Protein AF-A0AA97HA28-F1 (afdb_monomer_lite)

pLDDT: mean 92.83, std 4.8, range [68.31, 98.12]

Radius of gyration: 23.04 Å; chains: 1; bounding box: 55×38×67 Å

Secondary structure (DSSP, 8-state):
-B-TT-HHHHT--B--HHHHHH-HHHHHHHHHHHTT----GGGSS-EETTEES--SSTTPPPTT-GGGTS---TTT--HHHHHHHHHHTHHHHHHHT---SS--S----HHHHHHHHHT--HHHHHHHHHHHHHHHTPBPTTT-SBPPHHHHHHHHHHHHHHHHHHHHHHHHHHHTTPPPB-TTSPBPBPPPBPPPPGGG-SSPPP-

Structure (mmCIF, N/CA/C/O backbone):
data_AF-A0AA97HA28-F1
#
_entry.id   AF-A0AA97HA28-F1
#
loop_
_atom_site.group_PDB
_atom_site.id
_atom_site.type_symbol
_atom_site.label_atom_id
_atom_site.label_alt_id
_atom_site.label_comp_id
_atom_site.label_asym_id
_atom_site.label_entity_id
_atom_site.label_seq_id
_atom_site.pdbx_PDB_ins_code
_atom_site.Cartn_x
_atom_site.Cartn_y
_atom_site.Cartn_z
_atom_site.occupancy
_atom_site.B_iso_or_equiv
_atom_site.auth_seq_id
_atom_site.auth_comp_id
_atom_site.auth_asym_id
_atom_site.auth_atom_id
_atom_site.pdbx_PDB_model_num
ATOM 1 N N . MET A 1 1 ? 1.867 9.985 6.985 1.00 89.81 1 MET A N 1
ATOM 2 C CA . MET A 1 1 ? 2.066 10.747 8.237 1.00 89.81 1 MET A CA 1
ATOM 3 C C . MET A 1 1 ? 1.260 12.034 8.165 1.00 89.81 1 MET A C 1
ATOM 5 O O . MET A 1 1 ? 1.069 12.554 7.073 1.00 89.81 1 MET A O 1
ATOM 9 N N . ILE A 1 2 ? 0.781 12.513 9.304 1.00 94.31 2 ILE A N 1
ATOM 10 C CA . ILE A 1 2 ? -0.089 13.675 9.468 1.00 94.31 2 ILE A CA 1
ATOM 11 C C . ILE A 1 2 ? 0.635 14.791 10.217 1.00 94.31 2 ILE A C 1
ATOM 13 O O . ILE A 1 2 ? 1.567 14.535 10.984 1.00 94.31 2 ILE A O 1
ATOM 17 N N . ASP A 1 3 ? 0.184 16.023 10.005 1.00 94.25 3 ASP A N 1
ATOM 18 C CA . ASP A 1 3 ? 0.554 17.159 10.843 1.00 94.25 3 ASP A CA 1
ATOM 19 C C . ASP A 1 3 ? -0.327 17.157 12.106 1.00 94.25 3 ASP A C 1
ATOM 21 O O . ASP A 1 3 ? -1.541 17.334 11.986 1.00 94.25 3 ASP A O 1
ATOM 25 N N . PRO A 1 4 ? 0.237 16.979 13.315 1.00 88.06 4 PRO A N 1
ATOM 26 C CA . PRO A 1 4 ? -0.548 16.966 14.548 1.00 88.06 4 PRO A CA 1
ATOM 27 C C . PRO A 1 4 ? -1.226 18.306 14.876 1.00 88.06 4 PRO A C 1
ATOM 29 O O . PRO A 1 4 ? -2.125 18.338 15.716 1.00 88.06 4 PRO A O 1
ATOM 32 N N . GLN A 1 5 ? -0.777 19.416 14.279 1.00 88.56 5 GLN A N 1
ATOM 33 C CA . GLN A 1 5 ? -1.375 20.738 14.482 1.00 88.56 5 GLN A CA 1
ATOM 34 C C . GLN A 1 5 ? -2.526 21.023 13.519 1.00 88.56 5 GLN A C 1
ATOM 36 O O . GLN A 1 5 ? -3.334 21.916 13.787 1.00 88.56 5 GLN A O 1
ATOM 41 N N . ASP A 1 6 ? -2.625 20.276 12.419 1.00 92.12 6 ASP A N 1
ATOM 42 C CA . ASP A 1 6 ? -3.732 20.423 11.486 1.00 92.12 6 ASP A CA 1
ATOM 43 C C . ASP A 1 6 ? -5.018 19.912 12.140 1.00 92.12 6 ASP A C 1
ATOM 45 O O . ASP A 1 6 ? -5.128 18.761 12.577 1.00 92.12 6 ASP A O 1
ATOM 49 N N . ARG A 1 7 ? -6.009 20.801 12.210 1.00 91.56 7 ARG A N 1
ATOM 50 C CA . ARG A 1 7 ? -7.306 20.511 12.812 1.00 91.56 7 ARG A CA 1
ATOM 51 C C . ARG A 1 7 ? -7.979 19.303 12.163 1.00 91.56 7 ARG A C 1
ATOM 53 O O . ARG A 1 7 ? -8.584 18.522 12.888 1.00 91.56 7 ARG A O 1
ATOM 60 N N . LEU A 1 8 ? -7.845 19.126 10.845 1.00 91.94 8 LEU A N 1
ATOM 61 C CA . LEU A 1 8 ? -8.435 17.984 10.149 1.00 91.94 8 LEU A CA 1
ATOM 62 C C . LEU A 1 8 ? -7.978 16.673 10.790 1.00 91.94 8 LEU A C 1
ATOM 64 O O . LEU A 1 8 ? -8.808 15.822 11.086 1.00 91.94 8 LEU A O 1
ATOM 68 N N . TYR A 1 9 ? -6.681 16.525 11.058 1.00 90.88 9 TYR A N 1
ATOM 69 C CA . TYR A 1 9 ? -6.138 15.286 11.611 1.00 90.88 9 TYR A CA 1
ATOM 70 C C . TYR A 1 9 ? -6.306 15.163 13.125 1.00 90.88 9 TYR A C 1
ATOM 72 O O . TYR A 1 9 ? -6.328 14.048 13.637 1.00 90.88 9 TYR A O 1
ATOM 80 N N . ARG A 1 10 ? -6.457 16.283 13.842 1.00 87.94 10 ARG A N 1
ATOM 81 C CA . ARG A 1 10 ? -6.814 16.274 15.270 1.00 87.94 10 ARG A CA 1
ATOM 82 C C . ARG A 1 10 ? -8.216 15.731 15.516 1.00 87.94 10 ARG A C 1
ATOM 84 O O . ARG A 1 10 ? -8.420 15.026 16.499 1.00 87.94 10 ARG A O 1
ATOM 91 N N . ASP A 1 11 ? -9.138 16.059 14.618 1.00 92.12 11 ASP A N 1
ATOM 92 C CA . ASP A 1 11 ? -10.549 15.681 14.697 1.00 92.12 11 ASP A CA 1
ATOM 93 C C . ASP A 1 11 ? -10.850 14.423 13.847 1.00 92.12 11 ASP A C 1
ATOM 95 O O . ASP A 1 11 ? -12.008 14.121 13.572 1.00 92.12 11 ASP A O 1
ATOM 99 N N . SER A 1 12 ? -9.819 13.684 13.415 1.00 95.12 12 SER A N 1
ATOM 100 C CA . SER A 1 12 ? -9.953 12.464 12.608 1.00 95.12 12 SER A CA 1
ATOM 101 C C . SER A 1 12 ? -9.313 11.254 13.288 1.00 95.12 12 SER A C 1
ATOM 103 O O . SER A 1 12 ? -8.383 11.377 14.084 1.00 95.12 12 SER A O 1
ATOM 105 N N . VAL A 1 13 ? -9.772 10.062 12.910 1.00 95.69 13 VAL A N 1
ATOM 106 C CA . VAL A 1 13 ? -9.224 8.775 13.354 1.00 95.69 13 VAL A CA 1
ATOM 107 C C . VAL A 1 13 ? -9.029 7.851 12.151 1.00 95.69 13 VAL A C 1
ATOM 109 O O . VAL A 1 13 ? -9.827 7.872 11.214 1.00 95.69 13 VAL A O 1
ATOM 112 N N . LEU A 1 14 ? -7.947 7.072 12.144 1.00 95.69 14 LEU A N 1
ATOM 113 C CA . LEU A 1 14 ? -7.688 6.078 11.106 1.00 95.69 14 LEU A CA 1
ATOM 114 C C . LEU A 1 14 ? -8.456 4.795 11.419 1.00 95.69 14 LEU A C 1
ATOM 116 O O . LEU A 1 14 ? -8.279 4.207 12.483 1.00 95.69 14 LEU A O 1
ATOM 120 N N . VAL A 1 15 ? -9.268 4.341 10.470 1.00 95.12 15 VAL A N 1
ATOM 121 C CA . VAL A 1 15 ? -9.993 3.068 10.548 1.00 95.12 15 VAL A CA 1
ATOM 122 C C . VAL A 1 15 ? -9.412 2.132 9.495 1.00 95.12 15 VAL A C 1
ATOM 124 O O . VAL A 1 15 ? -9.354 2.502 8.321 1.00 95.12 15 VAL A O 1
ATOM 127 N N . ARG A 1 16 ? -8.967 0.938 9.902 1.00 94.81 16 ARG A N 1
ATOM 128 C CA . ARG A 1 16 ? -8.477 -0.073 8.956 1.00 94.81 16 ARG A CA 1
ATOM 129 C C . ARG A 1 16 ? -9.661 -0.720 8.249 1.00 94.81 16 ARG A C 1
ATOM 131 O O . ARG A 1 16 ? -10.688 -1.007 8.865 1.00 94.81 16 ARG A O 1
ATOM 138 N N . PHE A 1 17 ? -9.514 -0.953 6.951 1.00 92.81 17 PHE A N 1
ATOM 139 C CA . PHE A 1 17 ? -10.547 -1.621 6.165 1.00 92.81 17 PHE A CA 1
ATOM 140 C C . PHE A 1 17 ? -10.797 -3.043 6.681 1.00 92.81 17 PHE A C 1
ATOM 142 O O . PHE A 1 17 ? -11.944 -3.477 6.788 1.00 92.81 17 PHE A O 1
ATOM 149 N N . GLU A 1 18 ? -9.723 -3.739 7.049 1.00 93.62 18 GLU A N 1
ATOM 150 C CA . GLU A 1 18 ? -9.750 -5.114 7.534 1.00 93.62 18 GLU A CA 1
ATOM 151 C C . GLU A 1 18 ? -10.515 -5.223 8.853 1.00 93.62 18 GLU A C 1
ATOM 153 O O . GLU A 1 18 ? -11.337 -6.121 8.997 1.00 93.62 18 GLU A O 1
ATOM 158 N N . ASP A 1 19 ? -10.332 -4.272 9.774 1.00 94.56 19 ASP A N 1
ATOM 159 C CA . ASP A 1 19 ? -11.059 -4.229 11.049 1.00 94.56 19 ASP A CA 1
ATOM 160 C C . ASP A 1 19 ? -12.573 -4.143 10.826 1.00 94.56 19 ASP A C 1
ATOM 162 O O . ASP A 1 19 ? -13.338 -4.922 11.399 1.00 94.56 19 ASP A O 1
ATOM 166 N N . GLY A 1 20 ? -13.006 -3.256 9.923 1.00 93.12 20 GLY A N 1
ATOM 167 C CA . GLY A 1 20 ? -14.421 -3.083 9.590 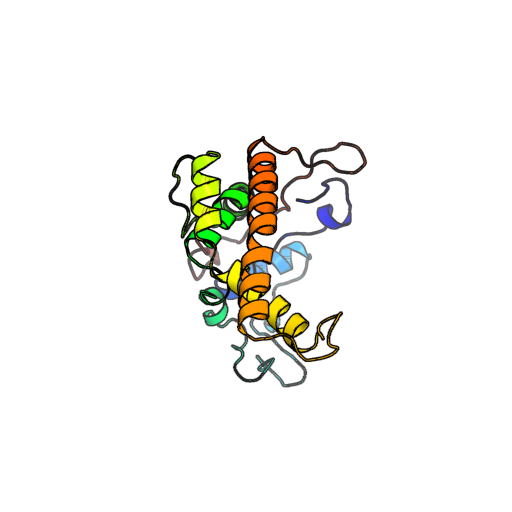1.00 93.12 20 GLY A CA 1
ATOM 168 C C . GLY A 1 20 ? -15.054 -4.306 8.925 1.00 93.12 20 GLY A C 1
ATOM 169 O O . GLY A 1 20 ? -16.271 -4.467 8.983 1.00 93.12 20 GLY A O 1
ATOM 170 N N . LYS A 1 21 ? -14.247 -5.168 8.301 1.00 92.31 21 LYS A N 1
ATOM 171 C CA . LYS A 1 21 ? -14.690 -6.419 7.674 1.00 92.31 21 LYS A CA 1
ATOM 172 C C . LYS A 1 21 ? -14.658 -7.600 8.641 1.00 92.31 21 LYS A C 1
ATOM 174 O O . LYS A 1 21 ? -15.627 -8.344 8.706 1.00 92.31 21 LYS A O 1
ATOM 179 N N . LEU A 1 22 ? -13.561 -7.766 9.378 1.00 93.62 22 LEU A N 1
ATOM 180 C CA . LEU A 1 22 ? -13.335 -8.882 10.299 1.00 93.62 22 LEU A CA 1
ATOM 181 C C . LEU A 1 22 ? -14.182 -8.765 11.566 1.00 93.62 22 LEU A C 1
ATOM 183 O O . LEU A 1 22 ? -14.713 -9.764 12.043 1.00 93.62 22 LEU A O 1
ATOM 187 N N . ASN A 1 23 ? -14.297 -7.546 12.093 1.00 95.25 23 ASN A N 1
ATOM 188 C CA . ASN A 1 23 ? -14.925 -7.241 13.372 1.00 95.25 23 ASN A CA 1
ATOM 189 C C . ASN A 1 23 ? -15.871 -6.035 13.217 1.00 95.25 23 ASN A C 1
ATOM 191 O O . ASN A 1 23 ? -15.625 -4.978 13.815 1.00 95.25 23 ASN A O 1
ATOM 195 N N . PRO A 1 24 ? -16.939 -6.139 12.397 1.00 94.56 24 PRO A N 1
ATOM 196 C CA . PRO A 1 24 ? -17.826 -5.013 12.112 1.00 94.56 24 PRO A CA 1
ATOM 197 C C . PRO A 1 24 ? -18.473 -4.471 13.390 1.00 94.56 24 PRO A C 1
ATOM 199 O O . PRO A 1 24 ? -18.482 -3.260 13.602 1.00 94.56 24 PRO A O 1
ATOM 202 N N . THR A 1 25 ? -18.937 -5.341 14.291 1.00 95.81 25 THR A N 1
ATOM 203 C CA . THR A 1 25 ? -19.554 -4.929 15.560 1.00 95.81 25 THR A CA 1
ATOM 204 C C . THR A 1 25 ? -18.606 -4.066 16.394 1.00 95.81 25 THR A C 1
ATOM 206 O O . THR A 1 25 ? -18.968 -2.951 16.775 1.00 95.81 25 THR A O 1
ATOM 209 N N . ALA A 1 26 ? -17.373 -4.533 16.625 1.00 97.12 26 ALA A N 1
ATOM 210 C CA . ALA A 1 26 ? -16.361 -3.779 17.363 1.00 97.12 26 ALA A CA 1
ATOM 211 C C . ALA A 1 26 ? -16.019 -2.453 16.666 1.00 97.12 26 ALA A C 1
ATOM 213 O O . ALA A 1 26 ? -16.040 -1.394 17.293 1.00 97.12 26 ALA A O 1
ATOM 214 N N . THR A 1 27 ? -15.769 -2.498 15.354 1.00 96.69 27 THR A N 1
ATOM 215 C CA . THR A 1 27 ? -15.362 -1.328 14.564 1.00 96.69 27 THR A CA 1
ATOM 216 C C . THR A 1 27 ? -16.423 -0.239 14.555 1.00 96.69 27 THR A C 1
ATOM 218 O O . THR A 1 27 ? -16.120 0.916 14.858 1.00 96.69 27 THR A O 1
ATOM 221 N N . PHE A 1 28 ? -17.676 -0.579 14.248 1.00 96.75 28 PHE A N 1
ATOM 222 C CA . PHE A 1 28 ? -18.749 0.413 14.195 1.00 96.75 28 PHE A CA 1
ATOM 223 C C . PHE A 1 28 ? -19.188 0.881 15.582 1.00 96.75 28 PHE A C 1
ATOM 225 O O . PHE A 1 28 ? -19.592 2.034 15.706 1.00 96.75 28 PHE A O 1
ATOM 232 N N . THR A 1 29 ? -19.047 0.061 16.628 1.00 97.56 29 THR A N 1
ATOM 233 C CA . THR A 1 29 ? -19.260 0.513 18.014 1.00 97.56 29 THR A CA 1
ATOM 234 C C . THR A 1 29 ? -18.221 1.562 18.411 1.00 97.56 29 THR A C 1
ATOM 236 O O . THR A 1 29 ? -18.589 2.648 18.864 1.00 97.56 29 THR A O 1
ATOM 239 N N . SER A 1 30 ? -16.931 1.296 18.174 1.00 97.62 30 SER A N 1
ATOM 240 C CA . SER A 1 30 ? -15.860 2.264 18.443 1.00 97.62 30 SER A CA 1
ATOM 241 C C . SER A 1 30 ? -16.004 3.534 17.601 1.00 97.62 30 SER A C 1
ATOM 243 O O . SER A 1 30 ? -15.822 4.639 18.111 1.00 97.62 30 SER A O 1
ATOM 245 N N . LEU A 1 31 ? -16.370 3.404 16.321 1.00 96.88 31 LEU A N 1
ATOM 246 C CA . LEU A 1 31 ? -16.574 4.550 15.435 1.00 96.88 31 LEU A CA 1
ATOM 247 C C . LEU A 1 31 ? -17.788 5.395 15.849 1.00 96.88 31 LEU A C 1
ATOM 249 O O . LEU A 1 31 ? -17.712 6.622 15.824 1.00 96.88 31 LEU A O 1
ATOM 253 N N . ALA A 1 32 ? -18.889 4.762 16.263 1.00 97.25 32 ALA A N 1
ATOM 254 C CA . ALA A 1 32 ? -20.058 5.456 16.795 1.00 97.25 32 ALA A CA 1
ATOM 255 C C . ALA A 1 32 ? -19.697 6.245 18.065 1.00 97.25 32 ALA A C 1
ATOM 257 O O . ALA A 1 32 ? -20.023 7.426 18.166 1.00 97.25 32 ALA A O 1
ATOM 258 N N . GLY A 1 33 ? -18.922 5.637 18.972 1.00 97.00 33 GLY A N 1
ATOM 259 C CA . GLY A 1 33 ? -18.385 6.317 20.152 1.00 97.00 33 GLY A CA 1
ATOM 260 C C . GLY A 1 33 ? -17.468 7.497 19.810 1.00 97.00 33 GLY A C 1
ATOM 261 O O . GLY A 1 33 ? -17.575 8.550 20.431 1.00 97.00 33 GLY A O 1
ATOM 262 N N . PHE A 1 34 ? -16.610 7.365 18.793 1.00 96.75 34 PHE A N 1
ATOM 263 C CA . PHE A 1 34 ? -15.770 8.469 18.309 1.00 96.75 34 PHE A CA 1
ATOM 264 C C . PHE A 1 34 ? -16.596 9.659 17.793 1.00 96.75 34 PHE A C 1
ATOM 266 O O . PHE A 1 34 ? -16.219 10.809 18.008 1.00 96.75 34 PHE A O 1
ATOM 273 N N . LEU A 1 35 ? -17.721 9.386 17.129 1.00 95.94 35 LEU A N 1
ATOM 274 C CA . LEU A 1 35 ? -18.629 10.398 16.582 1.00 95.94 35 LEU A CA 1
ATOM 275 C C . LEU A 1 35 ? -19.674 10.908 17.590 1.00 95.94 35 LEU A C 1
ATOM 277 O O . LEU A 1 35 ? -20.476 11.765 17.223 1.00 95.94 35 LEU A O 1
ATOM 281 N N . ASP A 1 36 ? -19.675 10.393 18.822 1.00 96.81 36 ASP A N 1
ATOM 282 C CA . ASP A 1 36 ? -20.675 10.682 19.860 1.00 96.81 36 ASP A CA 1
ATOM 283 C C . ASP A 1 36 ? -22.122 10.375 19.414 1.00 96.81 36 ASP A C 1
ATOM 285 O O . ASP A 1 36 ? -23.060 11.147 19.622 1.00 96.81 36 ASP A O 1
ATOM 289 N N . ILE A 1 37 ? -22.309 9.226 18.755 1.00 97.31 37 ILE A N 1
ATOM 290 C CA . ILE A 1 37 ? -23.619 8.713 18.325 1.00 97.31 37 ILE A CA 1
ATOM 291 C C . ILE A 1 37 ? -23.846 7.287 18.847 1.00 97.31 37 ILE A C 1
ATOM 293 O O . ILE A 1 37 ? -22.886 6.549 19.072 1.00 97.31 37 ILE A O 1
ATOM 297 N N . PRO A 1 38 ? -25.105 6.846 19.036 1.00 96.88 38 PRO A N 1
ATOM 298 C CA . PRO A 1 38 ? -25.372 5.473 19.441 1.00 96.88 38 PRO A CA 1
ATOM 299 C C . PRO A 1 38 ? -25.077 4.486 18.304 1.00 96.88 38 PRO A C 1
ATOM 301 O O . PRO A 1 38 ? -25.404 4.735 17.141 1.00 96.88 38 PRO A O 1
ATOM 304 N N . TYR A 1 39 ? -24.536 3.320 18.659 1.00 96.31 39 TYR A N 1
ATOM 305 C CA . TYR A 1 39 ? -24.529 2.163 17.767 1.00 96.31 39 TYR A CA 1
ATOM 306 C C . TYR A 1 39 ? -25.962 1.643 17.582 1.00 96.31 39 TYR A C 1
ATOM 308 O O . TYR A 1 39 ? -26.724 1.535 18.545 1.00 96.31 39 TYR A O 1
ATOM 316 N N . THR A 1 40 ? -26.354 1.355 16.340 1.00 95.31 40 THR A N 1
ATOM 317 C CA . THR A 1 40 ? -27.734 0.988 15.982 1.00 95.31 40 THR A CA 1
ATOM 318 C C . THR A 1 40 ? -27.766 -0.140 14.958 1.00 95.31 40 THR A C 1
ATOM 320 O O . THR A 1 40 ? -26.780 -0.399 14.271 1.00 95.31 40 THR A O 1
ATOM 323 N N . GLU A 1 41 ? -28.927 -0.784 14.812 1.00 92.62 41 GLU A N 1
ATOM 324 C CA . GLU A 1 41 ? -29.139 -1.890 13.868 1.00 92.62 41 GLU A CA 1
ATOM 325 C C . GLU A 1 41 ? -28.731 -1.533 12.430 1.00 92.62 41 GLU A C 1
ATOM 327 O O . GLU A 1 41 ? -28.167 -2.369 11.729 1.00 92.62 41 GLU A O 1
ATOM 332 N N . SER A 1 42 ? -28.904 -0.279 11.998 1.00 89.62 42 SER A N 1
ATOM 333 C CA . SER A 1 42 ? -28.516 0.153 10.649 1.00 89.62 42 SER A CA 1
ATOM 334 C C . SER A 1 42 ? -27.010 0.115 10.372 1.00 89.62 42 SER A C 1
ATOM 336 O O . SER A 1 42 ? -26.606 0.260 9.223 1.00 89.62 42 SER A O 1
ATOM 338 N N . MET A 1 43 ? -26.175 -0.068 11.398 1.00 92.50 43 MET A N 1
ATOM 339 C CA . MET A 1 43 ? -24.723 -0.233 11.269 1.00 92.50 43 MET A CA 1
ATOM 340 C C . MET A 1 43 ? -24.300 -1.709 11.143 1.00 92.50 43 MET A C 1
ATOM 342 O O . MET A 1 43 ? -23.111 -1.998 11.057 1.00 92.50 43 MET A O 1
ATOM 346 N N . THR A 1 44 ? -25.253 -2.648 11.124 1.00 90.00 44 THR A N 1
ATOM 347 C CA . THR A 1 44 ? -24.997 -4.097 10.980 1.00 90.00 44 THR A CA 1
ATOM 348 C C . THR A 1 44 ? -24.993 -4.571 9.522 1.00 90.00 44 THR A C 1
ATOM 350 O O . THR A 1 44 ? -24.701 -5.731 9.238 1.00 90.00 44 THR A O 1
ATOM 353 N N . TYR A 1 45 ? -25.298 -3.684 8.572 1.00 89.31 45 TYR A N 1
ATOM 354 C CA . TYR A 1 45 ? -25.368 -3.997 7.148 1.00 89.31 45 TYR A CA 1
ATOM 355 C C . TYR A 1 45 ? -24.957 -2.800 6.289 1.00 89.31 45 TYR A C 1
ATOM 357 O O . TYR A 1 45 ? -25.030 -1.645 6.706 1.00 89.31 45 TYR A O 1
ATOM 365 N N . CYS A 1 46 ? -24.586 -3.062 5.038 1.00 85.94 46 CYS A N 1
ATOM 366 C CA . CYS A 1 46 ? -24.482 -2.020 4.024 1.00 85.94 46 CYS A CA 1
ATOM 367 C C . CYS A 1 46 ? -25.859 -1.816 3.385 1.00 85.94 46 CYS A C 1
ATOM 369 O O . CYS A 1 46 ? -26.567 -2.782 3.117 1.00 85.94 46 CYS A O 1
ATOM 371 N N . SER A 1 47 ? -26.263 -0.580 3.115 1.00 87.12 47 SER A N 1
ATOM 372 C CA . SER A 1 47 ? -27.518 -0.300 2.409 1.00 87.12 47 SER A CA 1
ATOM 373 C C . SER A 1 47 ? -27.305 0.720 1.303 1.00 87.12 47 SER A C 1
ATOM 375 O O . SER A 1 47 ? -26.397 1.548 1.364 1.00 87.12 47 SER A O 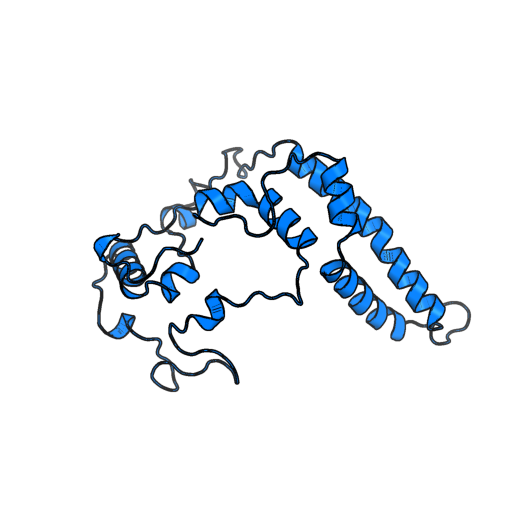1
ATOM 377 N N . GLY A 1 48 ? -28.128 0.630 0.265 1.00 84.81 48 GLY A N 1
ATOM 378 C CA . GLY A 1 48 ? -28.095 1.536 -0.872 1.00 84.81 48 GLY A CA 1
ATOM 379 C C . GLY A 1 48 ? -29.440 1.582 -1.585 1.00 84.81 48 GLY A C 1
ATOM 380 O O . GLY A 1 48 ? -30.432 1.020 -1.120 1.00 84.81 48 GLY A O 1
ATOM 381 N N . ARG A 1 49 ? -29.469 2.245 -2.744 1.00 85.19 49 ARG A N 1
ATOM 382 C CA . ARG A 1 49 ? -30.682 2.377 -3.567 1.00 85.19 49 ARG A CA 1
ATOM 383 C C . ARG A 1 49 ? -31.296 1.023 -3.946 1.00 85.19 49 ARG A C 1
ATOM 385 O O . ARG A 1 49 ? -32.514 0.928 -4.051 1.00 85.19 49 ARG A O 1
ATOM 392 N N . ASP A 1 50 ? -30.458 0.004 -4.101 1.00 85.81 50 ASP A N 1
ATOM 393 C CA . ASP A 1 50 ? -30.844 -1.335 -4.554 1.00 85.81 50 ASP A CA 1
ATOM 394 C C . ASP A 1 50 ? -31.134 -2.310 -3.394 1.00 85.81 50 ASP A C 1
ATOM 396 O O . ASP A 1 50 ? -31.287 -3.510 -3.608 1.00 85.81 50 ASP A O 1
ATOM 400 N N . GLY A 1 51 ? -31.233 -1.801 -2.159 1.00 88.44 51 GLY A N 1
ATOM 401 C CA . GLY A 1 51 ? -31.612 -2.570 -0.973 1.00 88.44 51 GLY A CA 1
ATOM 402 C C . GLY A 1 51 ? -30.465 -2.804 0.011 1.00 88.44 51 GLY A C 1
ATOM 403 O O . GLY A 1 51 ? -29.545 -1.992 0.132 1.00 88.44 51 GLY A O 1
ATOM 404 N N . LEU A 1 52 ? -30.564 -3.903 0.763 1.00 88.12 52 LEU A N 1
ATOM 405 C CA . LEU A 1 52 ? -29.574 -4.312 1.760 1.00 88.12 52 LEU A CA 1
ATOM 406 C C . LEU A 1 52 ? -28.476 -5.158 1.116 1.00 88.12 52 LEU A C 1
ATOM 408 O O . LEU A 1 52 ? -28.756 -6.080 0.354 1.00 88.12 52 LEU A O 1
ATOM 412 N N . ASN A 1 53 ? -27.231 -4.850 1.468 1.00 83.56 53 ASN A N 1
ATOM 413 C CA . ASN A 1 53 ? -26.002 -5.441 0.949 1.00 83.56 53 ASN A CA 1
ATOM 414 C C . ASN A 1 53 ? -26.011 -5.581 -0.584 1.00 83.56 53 ASN A C 1
ATOM 416 O O . ASN A 1 53 ? -25.779 -6.685 -1.092 1.00 83.56 53 ASN A O 1
ATOM 420 N N . PRO A 1 54 ? -26.296 -4.490 -1.326 1.00 83.69 54 PRO A N 1
ATOM 421 C CA . PRO A 1 54 ? -26.326 -4.554 -2.773 1.00 83.69 54 PRO A CA 1
ATOM 422 C C . PRO A 1 54 ? -24.927 -4.858 -3.302 1.00 83.69 54 PRO A C 1
ATOM 424 O O . PRO A 1 54 ? -23.905 -4.500 -2.710 1.00 83.69 54 PRO A O 1
ATOM 427 N N . GLU A 1 55 ? -24.890 -5.528 -4.440 1.00 82.88 55 GLU A N 1
ATOM 428 C CA . GLU A 1 55 ? -23.662 -5.729 -5.189 1.00 82.88 55 GLU A CA 1
ATOM 429 C C . GLU A 1 55 ? -23.282 -4.421 -5.885 1.00 82.88 55 GLU A C 1
ATOM 431 O O . GLU A 1 55 ? -24.105 -3.816 -6.567 1.00 82.88 55 GLU A O 1
ATOM 436 N N . SER A 1 56 ? -22.050 -3.952 -5.676 1.00 76.12 56 SER A N 1
ATOM 437 C CA . SER A 1 56 ? -21.616 -2.657 -6.211 1.00 76.12 56 SER A CA 1
ATOM 438 C C . SER A 1 56 ? -21.276 -2.710 -7.702 1.00 76.12 56 SER A C 1
ATOM 440 O O . SER A 1 56 ? -21.572 -1.763 -8.423 1.00 76.12 56 SER A O 1
ATOM 442 N N . LEU A 1 57 ? -20.672 -3.808 -8.163 1.00 79.25 57 LEU A N 1
ATOM 443 C CA . LEU A 1 57 ? -20.407 -4.144 -9.566 1.00 79.25 57 LEU A CA 1
ATOM 444 C C . LEU A 1 57 ? -20.477 -5.665 -9.719 1.00 79.25 57 LEU A C 1
ATOM 446 O O . LEU A 1 57 ? -20.240 -6.377 -8.746 1.00 79.25 57 LEU A O 1
ATOM 450 N N . GLU A 1 58 ? -20.756 -6.151 -10.927 1.00 80.25 58 GLU A N 1
ATOM 451 C CA . GLU A 1 58 ? -20.814 -7.587 -11.219 1.00 80.25 58 GLU A CA 1
ATOM 452 C C . GLU A 1 58 ? -19.525 -8.302 -10.771 1.00 80.25 58 GLU A C 1
ATOM 454 O O . GLU A 1 58 ? -18.421 -7.949 -11.190 1.00 80.25 58 GLU A O 1
ATOM 459 N N . GLY A 1 59 ? -19.672 -9.292 -9.886 1.00 79.38 59 GLY A N 1
ATOM 460 C CA . GLY A 1 59 ? -18.570 -10.065 -9.309 1.00 79.38 59 GLY A CA 1
ATOM 461 C C . GLY A 1 59 ? -17.980 -9.486 -8.016 1.00 79.38 59 GLY A C 1
ATOM 462 O O . GLY A 1 59 ? -17.039 -10.067 -7.463 1.00 79.38 59 GLY A O 1
ATOM 463 N N . ASN A 1 60 ? -18.510 -8.370 -7.501 1.00 80.94 60 ASN A N 1
ATOM 464 C CA . ASN A 1 60 ? -18.081 -7.820 -6.216 1.00 80.94 60 ASN A CA 1
ATOM 465 C C . ASN A 1 60 ? -18.725 -8.546 -5.032 1.00 80.94 60 ASN A C 1
ATOM 467 O O . ASN A 1 60 ? -19.895 -8.928 -5.045 1.00 80.94 60 ASN A O 1
ATOM 471 N N . VAL A 1 61 ? -17.948 -8.680 -3.957 1.00 83.25 61 VAL A N 1
ATOM 472 C CA . VAL A 1 61 ? -18.435 -9.253 -2.698 1.00 83.25 61 VAL A CA 1
ATOM 473 C C . VAL A 1 61 ? -19.396 -8.287 -2.003 1.00 83.25 61 VAL A C 1
ATOM 475 O O . VAL A 1 61 ? -19.283 -7.066 -2.145 1.00 83.25 61 VAL A O 1
ATOM 478 N N . ARG A 1 62 ? -20.346 -8.827 -1.239 1.00 86.00 62 ARG A N 1
ATOM 479 C CA . ARG A 1 62 ? -21.440 -8.054 -0.631 1.00 86.00 62 ARG A CA 1
ATOM 480 C C . ARG A 1 62 ? -21.177 -7.771 0.845 1.00 86.00 62 ARG A C 1
ATOM 482 O O . ARG A 1 62 ? -20.614 -8.602 1.551 1.00 86.00 62 ARG A O 1
ATOM 489 N N . GLY A 1 63 ? -21.637 -6.617 1.331 1.00 85.81 63 GLY A N 1
ATOM 490 C CA . GLY A 1 63 ? -21.609 -6.277 2.759 1.00 85.81 63 GLY A CA 1
ATOM 491 C C . GLY A 1 63 ? -20.220 -6.432 3.390 1.00 85.81 63 GLY A C 1
ATOM 492 O O . GLY A 1 63 ? -19.228 -5.931 2.857 1.00 85.81 63 GLY A O 1
ATOM 493 N N . PHE A 1 64 ? -20.144 -7.170 4.500 1.00 88.25 64 PHE A N 1
ATOM 494 C CA . PHE A 1 64 ? -18.913 -7.434 5.259 1.00 88.25 64 PHE A CA 1
ATOM 495 C C . PHE A 1 64 ? -18.174 -8.719 4.857 1.00 88.25 64 PHE A C 1
ATOM 497 O O . PHE A 1 64 ? -17.333 -9.198 5.605 1.00 88.25 64 PHE A O 1
ATOM 504 N N . ASP A 1 65 ? -18.438 -9.263 3.666 1.00 88.88 65 ASP A N 1
ATOM 505 C CA . ASP A 1 65 ? -17.728 -10.445 3.164 1.00 88.88 65 ASP A CA 1
ATOM 506 C C . ASP A 1 65 ? -16.196 -10.249 3.198 1.00 88.88 65 ASP A C 1
ATOM 508 O O . ASP A 1 65 ? -15.673 -9.202 2.780 1.00 88.88 65 ASP A O 1
ATOM 512 N N . LEU A 1 66 ? -15.510 -11.268 3.728 1.00 90.31 66 LEU A N 1
ATOM 513 C CA . LEU A 1 66 ? -14.074 -11.309 3.995 1.00 90.31 66 LEU A CA 1
ATOM 514 C C . LEU A 1 66 ? -13.237 -11.636 2.758 1.00 90.31 66 LEU A C 1
ATOM 516 O O . LEU A 1 66 ? -12.025 -11.438 2.788 1.00 90.31 66 LEU A O 1
ATOM 520 N N . ALA A 1 67 ? -13.832 -12.105 1.657 1.00 89.62 67 ALA A N 1
ATOM 521 C CA . ALA A 1 67 ? -13.072 -12.460 0.460 1.00 89.62 67 ALA A CA 1
ATOM 522 C C . ALA A 1 67 ? -12.215 -11.293 -0.052 1.00 89.62 67 ALA A C 1
ATOM 524 O O . ALA A 1 67 ? -11.143 -11.531 -0.591 1.00 89.62 67 ALA A O 1
ATOM 525 N N . THR A 1 68 ? -12.625 -10.034 0.145 1.00 86.00 68 THR A N 1
ATOM 526 C CA . THR A 1 68 ? -11.789 -8.870 -0.207 1.00 86.00 68 THR A CA 1
ATOM 527 C C . THR A 1 68 ? -10.598 -8.640 0.715 1.00 86.00 68 THR A C 1
ATOM 529 O O . THR A 1 68 ? -9.634 -8.036 0.264 1.00 86.00 68 THR A O 1
ATOM 532 N N . VAL A 1 69 ? -10.661 -9.095 1.970 1.00 89.19 69 VAL A N 1
ATOM 533 C CA . VAL A 1 69 ? -9.556 -8.983 2.938 1.00 89.19 69 VAL A CA 1
ATOM 534 C C . VAL A 1 69 ? -8.420 -9.932 2.556 1.00 89.19 69 VAL A C 1
ATOM 536 O O . VAL A 1 69 ? -7.260 -9.556 2.616 1.00 89.19 69 VAL A O 1
ATOM 539 N N . TYR A 1 70 ? -8.749 -11.137 2.087 1.00 87.81 70 TYR A N 1
ATOM 540 C CA . TYR A 1 70 ? -7.762 -12.180 1.780 1.00 87.81 70 TYR A CA 1
ATOM 541 C C . TYR A 1 70 ? -7.339 -12.250 0.303 1.00 87.81 70 TYR A C 1
ATOM 543 O O . TYR A 1 70 ? -6.712 -13.222 -0.117 1.00 87.81 70 TYR A O 1
ATOM 551 N N . ARG A 1 71 ? -7.687 -11.252 -0.522 1.00 87.38 71 ARG A N 1
ATOM 552 C CA . ARG A 1 71 ? -7.234 -11.196 -1.923 1.00 87.38 71 ARG A CA 1
ATOM 553 C C . ARG A 1 71 ? -5.746 -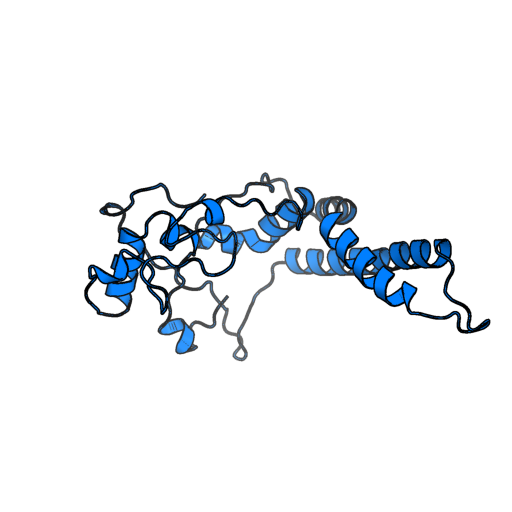10.864 -1.977 1.00 87.38 71 ARG A C 1
ATOM 555 O O . ARG A 1 71 ? -5.328 -9.819 -1.494 1.00 87.38 71 ARG A O 1
ATOM 562 N N . THR A 1 72 ? -4.967 -11.721 -2.630 1.00 82.56 72 THR A N 1
ATOM 563 C CA . THR A 1 72 ? -3.504 -11.609 -2.662 1.00 82.56 72 THR A CA 1
ATOM 564 C C . THR A 1 72 ? -2.966 -10.739 -3.795 1.00 82.56 72 THR A C 1
ATOM 566 O O . THR A 1 72 ? -1.813 -10.347 -3.704 1.00 82.56 72 THR A O 1
ATOM 569 N N . TYR A 1 73 ? -3.762 -10.345 -4.801 1.00 85.81 73 TYR A N 1
ATOM 570 C CA . TYR A 1 73 ? -3.374 -9.388 -5.864 1.00 85.81 73 TYR A CA 1
ATOM 571 C C . TYR A 1 73 ? -2.014 -9.700 -6.535 1.00 85.81 73 TYR A C 1
ATOM 573 O O . TYR A 1 73 ? -1.218 -8.806 -6.842 1.00 85.81 73 TYR A O 1
ATOM 581 N N . ASP A 1 74 ? -1.724 -10.989 -6.734 1.00 90.19 74 ASP A N 1
ATOM 582 C CA . ASP A 1 74 ? -0.439 -11.525 -7.218 1.00 90.19 74 ASP A CA 1
ATOM 583 C C . ASP A 1 74 ? -0.058 -11.038 -8.620 1.00 90.19 74 ASP A C 1
ATOM 585 O O . ASP A 1 74 ? 1.119 -10.977 -8.974 1.00 90.19 74 ASP A O 1
ATOM 589 N N . GLU A 1 75 ? -1.034 -10.584 -9.401 1.00 91.75 75 GLU A N 1
ATOM 590 C CA . GLU A 1 75 ? -0.823 -9.980 -10.709 1.00 91.75 75 GLU A CA 1
ATOM 591 C C . GLU A 1 75 ? -0.184 -8.578 -10.660 1.00 91.75 75 GLU A C 1
ATOM 593 O O . GLU A 1 75 ? 0.294 -8.089 -11.690 1.00 91.75 75 GLU A O 1
ATOM 598 N N . TYR A 1 76 ? -0.166 -7.911 -9.499 1.00 93.44 76 TYR A N 1
ATOM 599 C CA . TYR A 1 76 ? 0.323 -6.532 -9.367 1.00 93.44 76 TYR A CA 1
ATOM 600 C C . TYR A 1 76 ? 1.714 -6.414 -8.743 1.00 93.44 76 TYR A C 1
ATOM 602 O O . TYR A 1 76 ? 2.428 -5.464 -9.066 1.00 93.44 76 TYR A O 1
ATOM 610 N N . ALA A 1 77 ? 2.110 -7.365 -7.897 1.00 96.06 77 ALA A N 1
ATOM 611 C CA . ALA A 1 77 ? 3.421 -7.375 -7.256 1.00 96.06 77 ALA A CA 1
ATOM 612 C C . ALA A 1 77 ? 3.889 -8.805 -6.977 1.00 96.06 77 ALA A C 1
ATOM 614 O O . ALA A 1 77 ? 3.132 -9.601 -6.416 1.00 96.06 77 ALA A O 1
ATOM 615 N N . ASN A 1 78 ? 5.137 -9.103 -7.328 1.00 96.69 78 ASN A N 1
ATOM 616 C CA . ASN A 1 78 ? 5.806 -10.348 -6.967 1.00 96.69 78 ASN A CA 1
ATOM 617 C C . ASN A 1 78 ? 6.372 -10.291 -5.534 1.00 96.69 78 ASN A C 1
ATOM 619 O O . ASN A 1 78 ? 6.431 -9.228 -4.919 1.00 96.69 78 ASN A O 1
ATOM 623 N N . ASP A 1 79 ? 6.822 -11.428 -5.010 1.00 96.88 79 ASP A N 1
ATOM 624 C CA . ASP A 1 79 ? 7.308 -11.547 -3.628 1.00 96.88 79 ASP A CA 1
ATOM 625 C C . ASP A 1 79 ? 8.474 -10.600 -3.297 1.00 96.88 79 ASP A C 1
ATOM 627 O O . ASP A 1 79 ? 8.554 -10.070 -2.191 1.00 96.88 79 ASP A O 1
ATOM 631 N N . GLU A 1 80 ? 9.366 -10.338 -4.255 1.00 97.12 80 GLU A N 1
ATOM 632 C CA . GLU A 1 80 ? 10.523 -9.455 -4.058 1.00 97.12 80 GLU A CA 1
ATOM 633 C C . GLU A 1 80 ? 10.101 -7.980 -4.006 1.00 97.12 80 GLU A C 1
ATOM 635 O O . GLU A 1 80 ? 10.619 -7.206 -3.201 1.00 97.12 80 GLU A O 1
ATOM 640 N N . GLU A 1 81 ? 9.130 -7.593 -4.835 1.00 97.50 81 GLU A N 1
ATOM 641 C CA . GLU A 1 81 ? 8.495 -6.273 -4.814 1.00 97.50 81 GLU A CA 1
ATOM 642 C C . GLU A 1 81 ? 7.710 -6.064 -3.512 1.00 97.50 81 GLU A C 1
ATOM 644 O O . GLU A 1 81 ? 7.761 -4.980 -2.930 1.00 97.50 81 GLU A O 1
ATOM 649 N N . ARG A 1 82 ? 7.036 -7.104 -3.008 1.00 96.81 82 ARG A N 1
ATOM 650 C CA . ARG A 1 82 ? 6.306 -7.058 -1.733 1.00 96.81 82 ARG A CA 1
ATOM 651 C C . ARG A 1 82 ? 7.237 -6.950 -0.537 1.00 96.81 82 ARG A C 1
ATOM 653 O O . ARG A 1 82 ? 7.031 -6.065 0.282 1.00 96.81 82 ARG A O 1
ATOM 660 N N . ALA A 1 83 ? 8.295 -7.760 -0.474 1.00 97.38 83 ALA A N 1
ATOM 661 C CA . ALA A 1 83 ? 9.308 -7.651 0.577 1.00 97.38 83 ALA A CA 1
ATOM 662 C C . ALA A 1 83 ? 9.946 -6.252 0.594 1.00 97.38 83 ALA A C 1
ATOM 664 O O . ALA A 1 83 ? 10.163 -5.662 1.652 1.00 97.38 83 ALA A O 1
ATOM 665 N N . PHE A 1 84 ? 10.202 -5.687 -0.590 1.00 97.50 84 PHE A N 1
ATOM 666 C CA . PHE A 1 84 ? 10.691 -4.320 -0.729 1.00 97.50 84 PHE A CA 1
ATOM 667 C C . PHE A 1 84 ? 9.711 -3.288 -0.153 1.00 97.50 84 PHE A C 1
ATOM 669 O O . PHE A 1 84 ? 10.118 -2.410 0.608 1.00 97.50 84 PHE A O 1
ATOM 676 N N . LEU A 1 85 ? 8.422 -3.393 -0.488 1.00 96.00 85 LEU A N 1
ATOM 677 C CA . LEU A 1 85 ? 7.386 -2.499 0.033 1.00 96.00 85 LEU A CA 1
ATOM 678 C C . LEU A 1 85 ? 7.199 -2.642 1.544 1.00 96.00 85 LEU A C 1
ATOM 680 O O . LEU A 1 85 ? 7.183 -1.625 2.232 1.00 96.00 85 LEU A O 1
ATOM 684 N N . GLU A 1 86 ? 7.101 -3.868 2.057 1.00 96.94 86 GLU A N 1
ATOM 685 C CA . GLU A 1 86 ? 6.981 -4.149 3.490 1.00 96.94 86 GLU A CA 1
ATOM 686 C C . GLU A 1 86 ? 8.130 -3.515 4.269 1.00 96.94 86 GLU A C 1
ATOM 688 O O . GLU A 1 86 ? 7.891 -2.788 5.230 1.00 96.94 86 GLU A O 1
ATOM 693 N N . TYR A 1 87 ? 9.374 -3.683 3.810 1.00 97.19 87 TYR A N 1
ATOM 694 C CA . TYR A 1 87 ? 10.511 -3.070 4.486 1.00 97.19 87 TYR A CA 1
ATOM 695 C C . TYR A 1 87 ? 10.444 -1.537 4.480 1.00 97.19 87 TYR A C 1
ATOM 697 O O . TYR A 1 87 ? 10.647 -0.904 5.518 1.00 97.19 87 TYR A O 1
ATOM 705 N N . PHE A 1 88 ? 10.175 -0.904 3.334 1.00 96.06 88 PHE A N 1
ATOM 706 C CA . PHE A 1 88 ? 10.140 0.563 3.255 1.00 96.06 88 PHE A CA 1
ATOM 707 C C . PHE A 1 88 ? 8.886 1.189 3.883 1.00 96.06 88 PHE A C 1
ATOM 709 O O . PHE A 1 88 ? 8.888 2.391 4.145 1.00 96.06 88 PHE A O 1
ATOM 716 N N . LEU A 1 89 ? 7.854 0.392 4.170 1.00 95.06 89 LEU A N 1
ATOM 717 C CA . LEU A 1 89 ? 6.648 0.795 4.897 1.00 95.06 89 LEU A CA 1
ATOM 718 C C . LEU A 1 89 ? 6.577 0.222 6.320 1.00 95.06 89 LEU A C 1
ATOM 720 O O . LEU A 1 89 ? 5.554 0.400 6.980 1.00 95.06 89 LEU A O 1
ATOM 724 N N . ARG A 1 90 ? 7.649 -0.411 6.814 1.00 95.06 90 ARG A N 1
ATOM 725 C CA . ARG A 1 90 ? 7.687 -1.132 8.097 1.00 95.06 90 ARG A CA 1
ATOM 726 C C . ARG A 1 90 ? 7.163 -0.326 9.283 1.00 95.06 90 ARG A C 1
ATOM 728 O O . ARG A 1 90 ? 6.403 -0.860 10.073 1.00 95.06 90 ARG A O 1
ATOM 735 N N . ASP A 1 91 ? 7.481 0.967 9.353 1.00 93.69 91 ASP A N 1
ATOM 736 C CA . ASP A 1 91 ? 7.037 1.837 10.448 1.00 93.69 91 ASP A CA 1
ATOM 737 C C . ASP A 1 91 ? 5.505 2.004 10.442 1.00 93.69 91 ASP A C 1
ATOM 739 O O . ASP A 1 91 ? 4.873 2.116 11.487 1.00 93.69 91 ASP A O 1
ATOM 743 N N . ALA A 1 92 ? 4.884 2.023 9.255 1.00 93.94 92 ALA A N 1
ATOM 744 C CA . ALA A 1 92 ? 3.429 2.064 9.126 1.00 93.94 92 ALA A CA 1
ATOM 745 C C . ALA A 1 92 ? 2.798 0.697 9.417 1.00 93.94 92 ALA A C 1
ATOM 747 O O . ALA A 1 92 ? 1.725 0.647 10.011 1.00 93.94 92 ALA A O 1
ATOM 748 N N . TYR A 1 93 ? 3.452 -0.394 9.014 1.00 94.81 93 TYR A N 1
ATOM 749 C CA . TYR A 1 93 ? 3.012 -1.747 9.359 1.00 94.81 93 TYR A CA 1
ATOM 750 C C . TYR A 1 93 ? 3.003 -1.933 10.878 1.00 94.81 93 TYR A C 1
ATOM 752 O O . TYR A 1 93 ? 1.967 -2.282 11.433 1.00 94.81 93 TYR A O 1
ATOM 760 N N . GLU A 1 94 ? 4.101 -1.594 11.555 1.00 93.25 94 GLU A N 1
ATOM 761 C CA . GLU A 1 94 ? 4.228 -1.693 13.010 1.00 93.25 94 GLU A CA 1
ATOM 762 C C . GLU A 1 94 ? 3.183 -0.834 13.735 1.00 93.25 94 GLU A C 1
ATOM 764 O O . GLU A 1 94 ? 2.423 -1.349 14.554 1.00 93.25 94 GLU A O 1
ATOM 769 N N . GLU A 1 95 ? 3.074 0.455 13.390 1.00 95.00 95 GLU A N 1
ATOM 770 C CA . GLU A 1 95 ? 2.113 1.366 14.027 1.00 95.00 95 GLU A CA 1
ATOM 771 C C . GLU A 1 95 ? 0.665 0.879 13.872 1.00 95.00 95 GLU A C 1
ATOM 773 O O . GLU A 1 95 ? -0.144 0.940 14.804 1.00 95.00 95 GLU A O 1
ATOM 778 N N . TYR A 1 96 ? 0.311 0.396 12.681 1.00 94.25 96 TYR A N 1
ATOM 779 C CA . TYR A 1 96 ? -1.053 -0.031 12.396 1.00 94.25 96 TYR A CA 1
ATOM 780 C C . TYR A 1 96 ? -1.301 -1.509 12.693 1.00 94.25 96 TYR A C 1
ATOM 782 O O . TYR A 1 96 ? -2.445 -1.944 12.565 1.00 94.25 96 TYR A O 1
ATOM 790 N N . GLY A 1 97 ? -0.301 -2.236 13.198 1.00 92.06 97 GLY A N 1
ATOM 791 C CA . GLY A 1 97 ? -0.405 -3.625 13.640 1.00 92.06 97 GLY A CA 1
ATOM 792 C C . GLY A 1 97 ? -0.589 -4.617 12.494 1.00 92.06 97 GLY A C 1
ATOM 793 O O . GLY A 1 97 ? -1.507 -5.427 12.565 1.00 92.06 97 GLY A O 1
ATOM 794 N N . TYR A 1 98 ? 0.219 -4.497 11.441 1.00 92.69 98 TYR A N 1
ATOM 795 C CA . TYR A 1 98 ? 0.356 -5.466 10.351 1.00 92.69 98 TYR A CA 1
ATOM 796 C C . TYR A 1 98 ? 1.688 -6.213 10.489 1.00 92.69 98 TYR A C 1
ATOM 798 O O . TYR A 1 98 ? 2.711 -5.589 10.784 1.00 92.69 98 TYR A O 1
ATOM 806 N N . ASP A 1 99 ? 1.687 -7.516 10.220 1.00 92.19 99 ASP A N 1
ATOM 807 C CA . ASP A 1 99 ? 2.891 -8.343 10.189 1.00 92.19 99 ASP A CA 1
ATOM 808 C C . ASP A 1 99 ? 3.509 -8.379 8.779 1.00 92.19 99 ASP A C 1
ATOM 810 O O . ASP A 1 99 ? 2.902 -7.990 7.777 1.00 92.19 99 ASP A O 1
ATOM 814 N N . PHE A 1 100 ? 4.759 -8.842 8.692 1.00 94.44 100 PHE A N 1
ATOM 815 C CA . PHE A 1 100 ? 5.452 -9.020 7.414 1.00 94.44 100 PHE A CA 1
ATOM 816 C C . PHE A 1 100 ? 5.259 -10.429 6.861 1.00 94.44 100 PHE A C 1
ATOM 818 O O . PHE A 1 100 ? 5.640 -11.430 7.480 1.00 94.44 100 PHE A O 1
ATOM 825 N N . HIS A 1 101 ? 4.743 -10.509 5.637 1.00 93.19 101 HIS A N 1
ATOM 826 C CA . HIS A 1 101 ? 4.528 -11.765 4.926 1.00 93.19 101 HIS A CA 1
ATOM 827 C C . HIS A 1 101 ? 5.694 -12.114 4.003 1.00 93.19 101 HIS A C 1
ATOM 829 O O . HIS A 1 101 ? 5.979 -13.299 3.814 1.00 93.19 101 HIS A O 1
ATOM 835 N N . TYR A 1 102 ? 6.424 -11.127 3.485 1.00 95.62 102 TYR A N 1
ATOM 836 C CA . TYR A 1 102 ? 7.454 -11.314 2.458 1.00 95.62 102 TYR A CA 1
ATOM 837 C C . TYR A 1 102 ? 8.854 -10.917 2.930 1.00 95.62 102 TYR A C 1
ATOM 839 O O . TYR A 1 102 ? 9.808 -11.654 2.683 1.00 95.62 102 TYR A O 1
ATOM 847 N N . TYR A 1 103 ? 8.991 -9.809 3.653 1.00 97.25 103 TYR A N 1
ATOM 848 C CA . TYR A 1 103 ? 10.234 -9.419 4.308 1.00 97.25 103 TYR A CA 1
ATOM 849 C C . TYR A 1 103 ? 10.450 -10.259 5.573 1.00 97.25 103 TYR A C 1
ATOM 851 O O . TYR A 1 103 ? 9.559 -10.380 6.413 1.00 97.25 103 TYR A O 1
ATOM 859 N N . LYS A 1 104 ? 11.629 -10.875 5.719 1.00 95.50 104 LYS A N 1
ATOM 860 C CA . LYS A 1 104 ? 11.910 -11.853 6.788 1.00 95.50 104 LYS A CA 1
ATOM 861 C C . LYS A 1 104 ? 12.872 -11.331 7.848 1.00 95.50 104 LYS A C 1
ATOM 863 O O . LYS A 1 104 ? 13.395 -12.111 8.642 1.00 95.50 104 LYS A O 1
ATOM 868 N N . GLY A 1 105 ? 13.072 -10.015 7.895 1.00 95.12 105 GLY A N 1
ATOM 869 C CA . GLY A 1 105 ? 13.958 -9.378 8.867 1.00 95.12 105 GLY A CA 1
ATOM 870 C C . GLY A 1 105 ? 15.438 -9.476 8.501 1.00 95.12 105 GLY A C 1
ATOM 871 O O . GLY A 1 105 ? 16.289 -9.259 9.363 1.00 95.12 105 GLY A O 1
ATOM 872 N N . GLU A 1 106 ? 15.767 -9.826 7.255 1.00 95.31 106 GLU A N 1
ATOM 873 C CA . GLU A 1 106 ? 17.146 -9.793 6.781 1.00 95.31 106 GLU A CA 1
ATOM 874 C C . GLU A 1 106 ? 17.728 -8.364 6.808 1.00 95.31 106 GLU A C 1
ATOM 876 O O . GLU A 1 106 ? 16.993 -7.396 6.621 1.00 95.31 106 GLU A O 1
ATOM 881 N N . PRO A 1 107 ? 19.043 -8.182 7.034 1.00 96.25 107 PRO A N 1
ATOM 882 C CA . PRO A 1 107 ? 19.641 -6.852 7.006 1.00 96.25 107 PRO A CA 1
ATOM 883 C C . PRO A 1 107 ? 19.461 -6.208 5.628 1.00 96.25 107 PRO A C 1
ATOM 885 O O . PRO A 1 107 ? 19.714 -6.839 4.601 1.00 96.25 107 PRO A O 1
ATOM 888 N N . VAL A 1 108 ? 19.059 -4.936 5.618 1.00 97.12 108 VAL A N 1
ATOM 889 C CA . VAL A 1 108 ? 18.845 -4.187 4.379 1.00 97.12 108 VAL A CA 1
ATOM 890 C C . VAL A 1 108 ? 19.962 -3.177 4.166 1.00 97.12 108 VAL A C 1
ATOM 892 O O . VAL A 1 108 ? 20.058 -2.164 4.860 1.00 97.12 108 VAL A O 1
ATOM 895 N N . ASP A 1 109 ? 20.781 -3.456 3.160 1.00 97.12 109 ASP A N 1
ATOM 896 C CA . ASP A 1 109 ? 21.839 -2.592 2.653 1.00 97.12 109 ASP A CA 1
ATOM 897 C C . ASP A 1 109 ? 21.641 -2.291 1.153 1.00 97.12 109 ASP A C 1
ATOM 899 O O . ASP A 1 109 ? 20.635 -2.652 0.532 1.00 97.12 109 ASP A O 1
ATOM 903 N N . GLU A 1 110 ? 22.602 -1.592 0.546 1.00 97.38 110 GLU A N 1
ATOM 904 C CA . GLU A 1 110 ? 22.554 -1.282 -0.885 1.00 97.38 110 GLU A CA 1
ATOM 905 C C . GLU A 1 110 ? 22.556 -2.538 -1.768 1.00 97.38 110 GLU A C 1
ATOM 907 O O . GLU A 1 110 ? 21.941 -2.533 -2.838 1.00 97.38 110 GLU A O 1
ATOM 912 N N . GLN A 1 111 ? 23.232 -3.611 -1.345 1.00 97.75 111 GLN A N 1
ATOM 913 C CA . GLN A 1 111 ? 23.274 -4.857 -2.103 1.00 97.75 111 GLN A CA 1
ATOM 914 C C . GLN A 1 111 ? 21.890 -5.505 -2.123 1.00 97.75 111 GLN A C 1
ATOM 916 O O . GLN A 1 111 ? 21.391 -5.826 -3.203 1.00 97.75 111 GLN A O 1
ATOM 921 N N . TRP A 1 112 ? 21.240 -5.608 -0.964 1.00 98.06 112 TRP A N 1
ATOM 922 C CA . TRP A 1 112 ? 19.876 -6.111 -0.852 1.00 98.06 112 TRP A CA 1
ATOM 923 C C . TRP A 1 112 ? 18.924 -5.337 -1.771 1.00 98.06 112 TRP A C 1
ATOM 925 O O . TRP A 1 112 ? 18.194 -5.936 -2.561 1.00 98.06 112 TRP A O 1
ATOM 935 N N . ILE A 1 113 ? 18.994 -3.999 -1.767 1.00 98.06 113 ILE A N 1
ATOM 936 C CA . ILE A 1 113 ? 18.171 -3.149 -2.645 1.00 98.06 113 ILE A CA 1
ATOM 937 C C . ILE A 1 113 ? 18.406 -3.489 -4.120 1.00 98.06 113 ILE A C 1
ATOM 939 O O . ILE A 1 113 ? 17.442 -3.632 -4.879 1.00 98.06 113 ILE A O 1
ATOM 943 N N . ARG A 1 114 ? 19.671 -3.607 -4.551 1.00 97.88 114 ARG A N 1
ATOM 944 C CA . ARG A 1 114 ? 20.000 -3.947 -5.945 1.00 97.88 114 ARG A CA 1
ATOM 945 C C . ARG A 1 114 ? 19.442 -5.309 -6.331 1.00 97.88 114 ARG A C 1
ATOM 947 O O . ARG A 1 114 ? 18.884 -5.438 -7.419 1.00 97.88 114 ARG A O 1
ATOM 954 N N . GLU A 1 115 ? 19.568 -6.296 -5.451 1.00 97.69 115 GLU A N 1
ATOM 955 C CA . GLU A 1 115 ? 19.067 -7.650 -5.679 1.00 97.69 115 GLU A CA 1
ATOM 956 C C . GLU A 1 115 ? 17.542 -7.678 -5.823 1.00 97.69 115 GLU A C 1
ATOM 958 O O . GLU A 1 115 ? 17.041 -8.269 -6.784 1.00 97.69 115 GLU A O 1
ATOM 963 N N . LYS A 1 116 ? 16.803 -6.981 -4.945 1.00 97.94 116 LYS A N 1
ATOM 964 C CA . LYS A 1 116 ? 15.339 -6.871 -5.052 1.00 97.94 116 LYS A CA 1
ATOM 965 C C . LYS A 1 116 ? 14.923 -6.192 -6.354 1.00 97.94 116 LYS A C 1
ATOM 967 O O . LYS A 1 116 ? 14.187 -6.782 -7.140 1.00 97.94 116 LYS A O 1
ATOM 972 N N . ILE A 1 117 ? 15.455 -5.000 -6.645 1.00 98.00 117 ILE A N 1
ATOM 973 C CA . ILE A 1 117 ? 15.111 -4.230 -7.857 1.00 98.00 117 ILE A CA 1
ATOM 974 C C . ILE A 1 117 ? 15.457 -5.002 -9.139 1.00 98.00 117 ILE A C 1
ATOM 976 O O . ILE A 1 117 ? 14.750 -4.897 -10.145 1.00 98.00 117 ILE A O 1
ATOM 980 N N . ALA A 1 118 ? 16.530 -5.799 -9.138 1.00 97.50 118 ALA A N 1
ATOM 981 C CA . ALA A 1 118 ? 16.875 -6.636 -10.282 1.00 97.50 118 ALA A CA 1
ATOM 982 C C . ALA A 1 118 ? 15.764 -7.648 -10.613 1.00 97.50 118 ALA A C 1
ATOM 984 O O . ALA A 1 118 ? 15.530 -7.895 -11.799 1.00 97.50 118 ALA A O 1
ATOM 985 N N . ARG A 1 119 ? 15.061 -8.157 -9.591 1.00 97.94 119 ARG A N 1
ATOM 986 C CA . ARG A 1 119 ? 13.974 -9.147 -9.676 1.00 97.94 119 ARG A CA 1
ATOM 987 C C . ARG A 1 119 ? 12.571 -8.537 -9.766 1.00 97.94 119 ARG A C 1
ATOM 989 O O . ARG A 1 119 ? 11.590 -9.273 -9.713 1.00 97.94 119 ARG A O 1
ATOM 996 N N . PHE A 1 120 ? 12.448 -7.222 -9.934 1.00 97.69 120 PHE A N 1
ATOM 997 C CA . PHE A 1 120 ? 11.152 -6.602 -10.213 1.00 97.69 120 PHE A CA 1
ATOM 998 C C . PHE A 1 120 ? 10.674 -7.049 -11.597 1.00 97.69 120 PHE A C 1
ATOM 1000 O O . PHE A 1 120 ? 11.344 -6.813 -12.604 1.00 97.69 120 PHE A O 1
ATOM 1007 N N . THR A 1 121 ? 9.539 -7.744 -11.642 1.00 96.38 121 THR A N 1
ATOM 1008 C CA . THR A 1 121 ? 8.971 -8.296 -12.881 1.00 96.38 121 THR A CA 1
ATOM 1009 C C . THR A 1 121 ? 7.562 -7.792 -13.138 1.00 96.38 121 THR A C 1
ATOM 1011 O O . THR A 1 121 ? 7.225 -7.558 -14.302 1.00 96.38 121 THR A O 1
ATOM 1014 N N . CYS A 1 122 ? 6.748 -7.562 -12.102 1.00 96.94 122 CYS A N 1
ATOM 1015 C CA . CYS A 1 122 ? 5.383 -7.089 -12.296 1.00 96.94 122 CYS A CA 1
ATOM 1016 C C . CYS A 1 122 ? 5.399 -5.615 -12.693 1.00 96.94 122 CYS A C 1
ATOM 1018 O O . CYS A 1 122 ? 4.925 -5.284 -13.785 1.00 96.94 122 CYS A O 1
ATOM 1020 N N . ILE A 1 123 ? 6.010 -4.738 -11.884 1.00 95.75 123 ILE A N 1
ATOM 1021 C CA . ILE A 1 123 ? 6.027 -3.294 -12.179 1.00 95.75 123 ILE A CA 1
ATOM 1022 C C . ILE A 1 123 ? 6.779 -2.988 -13.480 1.00 95.75 123 ILE A C 1
ATOM 1024 O O . ILE A 1 123 ? 6.306 -2.200 -14.302 1.00 95.75 123 ILE A O 1
ATOM 1028 N N . ASP A 1 124 ? 7.905 -3.664 -13.714 1.00 96.81 124 ASP A N 1
ATOM 1029 C CA . ASP A 1 124 ? 8.671 -3.524 -14.954 1.00 96.81 124 ASP A CA 1
ATOM 1030 C C . ASP A 1 124 ? 7.865 -4.026 -16.152 1.00 96.81 124 ASP A C 1
ATOM 1032 O O . ASP A 1 124 ? 7.816 -3.365 -17.190 1.00 96.81 124 ASP A O 1
ATOM 1036 N N . GLY A 1 125 ? 7.148 -5.141 -15.995 1.00 96.38 125 GLY A N 1
ATOM 1037 C CA . GLY A 1 125 ? 6.219 -5.647 -16.996 1.00 96.38 125 GLY A CA 1
ATOM 1038 C C . GLY A 1 125 ? 5.123 -4.641 -17.356 1.00 96.38 125 GLY A C 1
ATOM 1039 O O . GLY A 1 125 ? 4.858 -4.432 -18.540 1.00 96.38 125 GLY A O 1
ATOM 1040 N N . TYR A 1 126 ? 4.503 -3.979 -16.373 1.00 95.81 126 TYR A N 1
ATOM 1041 C CA . TYR A 1 126 ? 3.483 -2.951 -16.628 1.00 95.81 126 TYR A CA 1
ATOM 1042 C C . TYR A 1 126 ? 4.046 -1.734 -17.367 1.00 95.81 126 TYR A C 1
ATOM 1044 O O . TYR A 1 126 ? 3.413 -1.251 -18.313 1.00 95.81 126 TYR A O 1
ATOM 1052 N N . ILE A 1 127 ? 5.237 -1.263 -16.984 1.00 95.62 127 ILE A N 1
ATOM 1053 C CA . ILE A 1 127 ? 5.916 -0.149 -17.659 1.00 95.62 127 ILE A CA 1
ATOM 1054 C C . ILE A 1 127 ? 6.229 -0.526 -19.109 1.00 95.62 127 ILE A C 1
ATOM 1056 O O . ILE A 1 127 ? 5.855 0.212 -20.022 1.00 95.62 127 ILE A O 1
ATOM 1060 N N . MET A 1 128 ? 6.835 -1.696 -19.340 1.00 96.50 128 MET A N 1
ATOM 1061 C CA . MET A 1 128 ? 7.171 -2.173 -20.686 1.00 96.50 128 MET A CA 1
ATOM 1062 C C . MET A 1 128 ? 5.932 -2.338 -21.567 1.00 96.50 128 MET A C 1
ATOM 1064 O O . MET A 1 128 ? 5.955 -1.907 -22.718 1.00 96.50 128 MET A O 1
ATOM 1068 N N . ARG A 1 129 ? 4.840 -2.912 -21.041 1.00 95.12 129 ARG A N 1
ATOM 1069 C CA . ARG A 1 129 ? 3.579 -3.075 -21.788 1.00 95.12 129 ARG A CA 1
ATOM 1070 C C . ARG A 1 129 ? 2.959 -1.734 -22.163 1.00 95.12 129 ARG A C 1
ATOM 1072 O O . ARG A 1 129 ? 2.534 -1.548 -23.299 1.00 95.12 129 ARG A O 1
ATOM 1079 N N . THR A 1 130 ? 2.905 -0.799 -21.218 1.00 94.69 130 THR A N 1
ATOM 1080 C CA . THR A 1 130 ? 2.311 0.524 -21.454 1.00 94.69 130 THR A CA 1
ATOM 1081 C C . THR A 1 130 ? 3.137 1.316 -22.461 1.00 94.69 130 THR A C 1
ATOM 1083 O O . THR A 1 130 ? 2.585 1.907 -23.386 1.00 94.69 130 THR A O 1
ATOM 1086 N N . TYR A 1 131 ? 4.463 1.281 -22.327 1.00 95.56 131 TYR A N 1
ATOM 1087 C CA . TYR A 1 131 ? 5.369 1.922 -23.273 1.00 95.56 131 TYR A CA 1
ATOM 1088 C C . TYR A 1 131 ? 5.315 1.267 -24.661 1.00 95.56 131 TYR A C 1
ATOM 1090 O O . TYR A 1 131 ? 5.282 1.977 -25.662 1.00 95.56 131 TYR A O 1
ATOM 1098 N N . GLY A 1 132 ? 5.204 -0.064 -24.725 1.00 95.50 132 GLY A N 1
ATOM 1099 C CA . GLY A 1 132 ? 5.033 -0.816 -25.970 1.00 95.50 132 GLY A CA 1
ATOM 1100 C C . GLY A 1 132 ? 3.809 -0.359 -26.761 1.00 95.50 132 GLY A C 1
ATOM 1101 O O . GLY A 1 132 ? 3.947 0.004 -27.923 1.00 95.50 132 GLY A O 1
ATOM 1102 N N . ARG A 1 133 ? 2.650 -0.219 -26.102 1.00 94.69 133 ARG A N 1
ATOM 1103 C CA . ARG A 1 133 ? 1.422 0.317 -26.726 1.00 94.69 133 ARG A CA 1
ATOM 1104 C C . ARG A 1 133 ? 1.605 1.722 -27.308 1.00 94.69 133 ARG A C 1
ATOM 1106 O O . ARG A 1 133 ? 1.021 2.059 -28.331 1.00 94.69 133 ARG A O 1
ATOM 1113 N N . ILE A 1 134 ? 2.422 2.562 -26.671 1.00 93.50 134 ILE A N 1
ATOM 1114 C CA . ILE A 1 134 ? 2.743 3.897 -27.200 1.00 93.50 134 ILE A CA 1
ATOM 1115 C C . ILE A 1 134 ? 3.626 3.780 -28.451 1.00 93.50 134 ILE A C 1
ATOM 1117 O O . ILE A 1 134 ? 3.441 4.530 -29.411 1.00 93.50 134 ILE A O 1
ATOM 1121 N N . LEU A 1 135 ? 4.590 2.857 -28.449 1.00 93.69 135 LEU A N 1
ATOM 1122 C CA . LEU A 1 135 ? 5.497 2.634 -29.574 1.00 93.69 135 LEU A CA 1
ATOM 1123 C C . LEU A 1 135 ? 4.807 1.984 -30.781 1.00 93.69 135 LEU A C 1
ATOM 1125 O O . LEU A 1 135 ? 5.149 2.341 -31.902 1.00 93.69 135 LEU A O 1
ATOM 1129 N N . GLU A 1 136 ? 3.809 1.123 -30.574 1.00 91.94 136 GLU A N 1
ATOM 1130 C CA . GLU A 1 136 ? 2.981 0.532 -31.643 1.00 91.94 136 GLU A CA 1
ATOM 1131 C C . GLU A 1 136 ? 2.293 1.599 -32.512 1.00 91.94 136 GLU A C 1
ATOM 1133 O O . GLU A 1 136 ? 2.103 1.419 -33.715 1.00 91.94 136 GLU A O 1
ATOM 1138 N N . HIS A 1 137 ? 1.950 2.747 -31.922 1.00 90.69 137 HIS A N 1
ATOM 1139 C CA . HIS A 1 137 ? 1.358 3.882 -32.633 1.00 90.69 137 HIS A CA 1
ATOM 1140 C C . HIS A 1 137 ? 2.390 4.900 -33.139 1.00 90.69 137 HIS A C 1
ATOM 1142 O O . HIS A 1 137 ? 2.028 5.874 -33.806 1.00 90.69 137 HIS A O 1
ATOM 1148 N N . ARG A 1 138 ? 3.676 4.706 -32.832 1.00 90.94 138 ARG A N 1
ATOM 1149 C CA . ARG A 1 138 ? 4.758 5.583 -33.280 1.00 90.94 138 ARG A CA 1
ATOM 1150 C C . ARG A 1 138 ? 5.235 5.153 -34.671 1.00 90.94 138 ARG A C 1
ATOM 1152 O O . ARG A 1 138 ? 5.291 3.973 -35.001 1.00 90.94 138 ARG A O 1
ATOM 1159 N N . ARG A 1 139 ? 5.607 6.139 -35.487 1.00 89.38 139 ARG A N 1
ATOM 1160 C CA . ARG A 1 139 ? 6.263 5.936 -36.784 1.00 89.38 139 ARG A CA 1
ATOM 1161 C C . ARG A 1 139 ? 7.753 6.235 -36.684 1.00 89.38 139 ARG A C 1
ATOM 1163 O O . ARG A 1 139 ? 8.166 7.062 -35.865 1.00 89.38 139 ARG A O 1
ATOM 1170 N N . ASP A 1 140 ? 8.549 5.577 -37.515 1.00 87.00 140 ASP A N 1
ATOM 1171 C CA . ASP A 1 140 ? 9.958 5.902 -37.682 1.00 87.00 140 ASP A CA 1
ATOM 1172 C C . ASP A 1 140 ? 10.107 7.316 -38.267 1.00 87.00 140 ASP A C 1
ATOM 1174 O O . ASP A 1 140 ? 9.431 7.693 -39.224 1.00 87.00 140 ASP A O 1
ATOM 1178 N N . GLY A 1 141 ? 10.989 8.124 -37.678 1.00 85.62 141 GLY A N 1
ATOM 1179 C CA . GLY A 1 141 ? 11.157 9.523 -38.078 1.00 85.62 141 GLY A CA 1
ATOM 1180 C C . GLY A 1 141 ? 11.870 9.720 -39.421 1.00 85.62 141 GLY A C 1
ATOM 1181 O O . GLY A 1 141 ? 11.834 10.824 -39.957 1.00 85.62 141 GLY A O 1
ATOM 1182 N N . LYS A 1 142 ? 12.539 8.689 -39.951 1.00 86.06 142 LYS A N 1
ATOM 1183 C CA . LYS 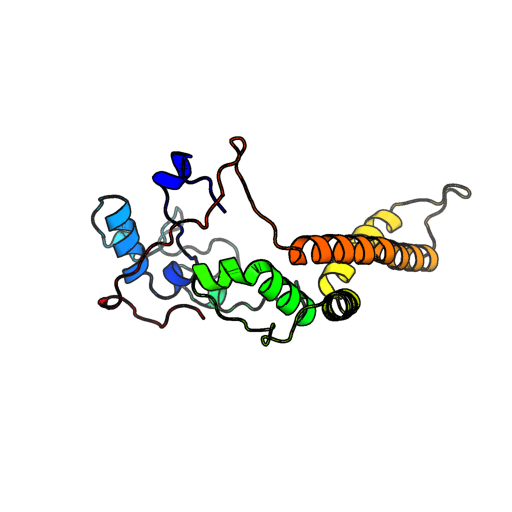A 1 142 ? 13.266 8.720 -41.227 1.00 86.06 142 LYS A CA 1
ATOM 1184 C C . LYS A 1 142 ? 12.446 8.112 -42.360 1.00 86.06 142 LYS A C 1
ATOM 1186 O O . LYS A 1 142 ? 12.466 8.659 -43.457 1.00 86.06 142 LYS A O 1
ATOM 1191 N N . THR A 1 143 ? 11.765 6.993 -42.115 1.00 87.25 143 THR A N 1
ATOM 1192 C CA . THR A 1 143 ? 11.001 6.279 -43.154 1.00 87.25 143 THR A CA 1
ATOM 1193 C C . THR A 1 143 ? 9.506 6.588 -43.126 1.00 87.25 143 THR A C 1
ATOM 1195 O O . THR A 1 143 ? 8.847 6.432 -44.146 1.00 87.25 143 THR A O 1
ATOM 1198 N N . GLY A 1 144 ? 8.959 7.052 -41.997 1.00 87.88 144 GLY A N 1
ATOM 1199 C CA . GLY A 1 144 ? 7.519 7.276 -41.816 1.00 87.88 144 GLY A CA 1
ATOM 1200 C C . GLY A 1 144 ? 6.701 5.996 -41.597 1.00 87.88 144 GLY A C 1
ATOM 1201 O O . GLY A 1 144 ? 5.495 6.076 -41.359 1.00 87.88 144 GLY A O 1
ATOM 1202 N N . GLU A 1 145 ? 7.349 4.832 -41.630 1.00 90.19 145 GLU A N 1
ATOM 1203 C CA . GLU A 1 145 ? 6.736 3.511 -41.477 1.00 90.19 145 GLU A CA 1
ATOM 1204 C C . GLU A 1 145 ? 6.496 3.151 -39.997 1.00 90.19 145 GLU A C 1
ATOM 1206 O O . GLU A 1 145 ?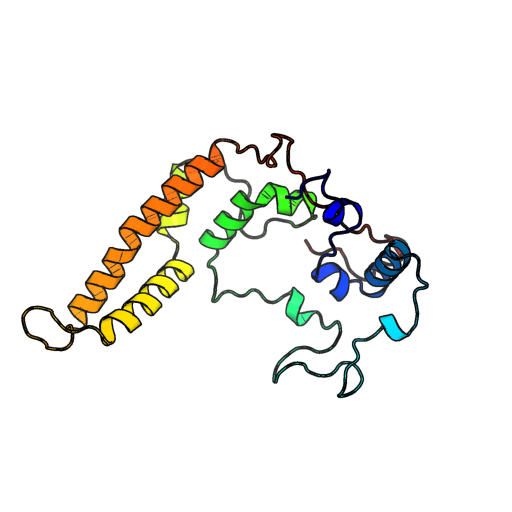 7.075 3.785 -39.106 1.00 90.19 145 GLU A O 1
ATOM 1211 N N . PRO A 1 146 ? 5.610 2.182 -39.676 1.00 91.94 146 PRO A N 1
ATOM 1212 C CA . PRO A 1 146 ? 5.543 1.616 -38.328 1.00 91.94 146 PRO A CA 1
ATOM 1213 C C . PRO A 1 146 ? 6.915 1.139 -37.842 1.00 91.94 146 PRO A C 1
ATOM 1215 O O . PRO A 1 146 ? 7.744 0.695 -38.632 1.00 91.94 146 PRO A O 1
ATOM 1218 N N . LEU A 1 147 ? 7.142 1.222 -36.530 1.00 92.50 147 LEU A N 1
ATOM 1219 C CA . LEU A 1 147 ? 8.335 0.630 -35.930 1.00 92.50 147 LEU A CA 1
ATOM 1220 C C . LEU A 1 147 ? 8.275 -0.899 -36.036 1.00 92.50 147 LEU A C 1
ATOM 1222 O O . LEU A 1 147 ? 7.231 -1.502 -35.792 1.00 92.50 147 LEU A O 1
ATOM 1226 N N . GLU A 1 148 ? 9.413 -1.511 -36.350 1.00 92.75 148 GLU A N 1
ATOM 1227 C CA . GLU A 1 148 ? 9.569 -2.966 -36.349 1.00 92.75 148 GLU A CA 1
ATOM 1228 C C . GLU A 1 148 ? 9.404 -3.534 -34.932 1.00 92.75 148 GLU A C 1
ATOM 1230 O O . GLU A 1 148 ? 9.858 -2.933 -33.954 1.00 92.75 148 GLU A O 1
ATOM 1235 N N . GLU A 1 149 ? 8.819 -4.729 -34.808 1.00 91.44 149 GLU A N 1
ATOM 1236 C CA . GLU A 1 149 ? 8.570 -5.360 -33.501 1.00 91.44 149 GLU A CA 1
ATOM 1237 C C . GLU A 1 149 ? 9.842 -5.504 -32.657 1.00 91.44 149 GLU A C 1
ATOM 1239 O O . GLU A 1 149 ? 9.813 -5.337 -31.438 1.00 91.44 149 GLU A O 1
ATOM 1244 N N . GLU A 1 150 ? 10.972 -5.803 -33.298 1.00 93.19 150 GLU A N 1
ATOM 1245 C CA . GLU A 1 150 ? 12.253 -5.943 -32.610 1.00 93.19 150 GLU A CA 1
ATOM 1246 C C . GLU A 1 150 ? 12.762 -4.604 -32.054 1.00 93.19 150 GLU A C 1
ATOM 1248 O O . GLU A 1 150 ? 13.253 -4.559 -30.927 1.00 93.19 150 GLU A O 1
ATOM 1253 N N . ASP A 1 151 ? 12.571 -3.496 -32.779 1.00 92.31 151 ASP A N 1
ATOM 1254 C CA . ASP A 1 151 ? 12.912 -2.152 -32.290 1.00 92.31 151 ASP A CA 1
ATOM 1255 C C . ASP A 1 151 ? 12.002 -1.752 -31.117 1.00 92.31 151 ASP A C 1
ATOM 1257 O O . ASP A 1 151 ? 12.472 -1.211 -30.114 1.00 92.31 151 ASP A O 1
ATOM 1261 N N . ILE A 1 152 ? 10.710 -2.098 -31.178 1.00 93.31 152 ILE A N 1
ATOM 1262 C CA . ILE A 1 152 ? 9.784 -1.906 -30.053 1.00 93.31 152 ILE A CA 1
ATOM 1263 C C . ILE A 1 152 ? 10.262 -2.692 -28.825 1.00 93.31 152 ILE A C 1
ATOM 1265 O O . ILE A 1 152 ? 10.393 -2.110 -27.744 1.00 93.31 152 ILE A O 1
ATOM 1269 N N . ARG A 1 153 ? 10.582 -3.986 -28.978 1.00 93.12 153 ARG A N 1
ATOM 1270 C CA . ARG A 1 153 ? 11.085 -4.832 -27.879 1.00 93.12 153 ARG A CA 1
ATOM 1271 C C . ARG A 1 153 ? 12.353 -4.258 -27.252 1.00 93.12 153 ARG A C 1
ATOM 1273 O O . ARG A 1 153 ? 12.428 -4.144 -26.027 1.00 93.12 153 ARG A O 1
ATOM 1280 N N . GLN A 1 154 ? 13.323 -3.853 -28.068 1.00 94.38 154 GLN A N 1
ATOM 1281 C CA . GLN A 1 154 ? 14.585 -3.288 -27.588 1.00 94.38 154 GLN A CA 1
ATOM 1282 C C . GLN A 1 154 ? 14.377 -1.970 -26.840 1.00 94.38 154 GLN A C 1
ATOM 1284 O O . GLN A 1 154 ? 14.937 -1.779 -25.759 1.00 94.38 154 GLN A O 1
ATOM 1289 N N . ARG A 1 155 ? 13.524 -1.077 -27.354 1.00 94.69 155 ARG A N 1
ATOM 1290 C CA . ARG A 1 155 ? 13.192 0.186 -26.678 1.00 94.69 155 ARG A CA 1
ATOM 1291 C C . ARG A 1 155 ? 12.444 -0.040 -25.368 1.00 94.69 155 ARG A C 1
ATOM 1293 O O . ARG A 1 155 ? 12.732 0.647 -24.388 1.00 94.69 155 ARG A O 1
ATOM 1300 N N . CYS A 1 156 ? 11.529 -1.008 -25.320 1.00 95.19 156 CYS A N 1
ATOM 1301 C CA . CYS A 1 156 ? 10.864 -1.409 -24.081 1.00 95.19 156 CYS A CA 1
ATOM 1302 C C . CYS A 1 156 ? 11.856 -1.941 -23.045 1.00 95.19 156 CYS A C 1
ATOM 1304 O O . CYS A 1 156 ? 11.787 -1.533 -21.893 1.00 95.19 156 CYS A O 1
ATOM 1306 N N . ALA A 1 157 ? 12.818 -2.780 -23.429 1.00 93.94 157 ALA A N 1
ATOM 1307 C CA . ALA A 1 157 ? 13.851 -3.232 -22.497 1.00 93.94 157 ALA A CA 1
ATOM 1308 C C . ALA A 1 157 ? 14.746 -2.070 -22.023 1.00 93.94 157 ALA A C 1
ATOM 1310 O O . ALA A 1 157 ? 15.051 -1.950 -20.834 1.00 93.94 157 ALA A O 1
ATOM 1311 N N . ALA A 1 158 ? 15.120 -1.170 -22.937 1.00 95.31 158 ALA A N 1
ATOM 1312 C CA . ALA A 1 158 ? 15.978 -0.029 -22.637 1.00 95.31 158 ALA A CA 1
ATOM 1313 C C . ALA A 1 158 ? 15.332 0.975 -21.668 1.00 95.31 158 ALA A C 1
ATOM 1315 O O . ALA A 1 158 ? 16.050 1.600 -20.887 1.00 95.31 158 ALA A O 1
ATOM 1316 N N . VAL A 1 159 ? 13.998 1.117 -21.672 1.00 95.25 159 VAL A N 1
ATOM 1317 C CA . VAL A 1 159 ? 13.299 2.057 -20.777 1.00 95.25 159 VAL A CA 1
ATOM 1318 C C . VAL A 1 159 ? 13.423 1.664 -19.303 1.00 95.25 159 VAL A C 1
ATOM 1320 O O . VAL A 1 159 ? 13.406 2.534 -18.439 1.00 95.25 159 VAL A O 1
ATOM 1323 N N . ILE A 1 160 ? 13.596 0.374 -19.001 1.00 96.44 160 ILE A N 1
ATOM 1324 C CA . ILE A 1 160 ? 13.650 -0.131 -17.623 1.00 96.44 160 ILE A CA 1
ATOM 1325 C C . ILE A 1 160 ? 14.988 0.168 -16.947 1.00 96.44 160 ILE A C 1
ATOM 1327 O O . ILE A 1 160 ? 15.030 0.387 -15.738 1.00 96.44 160 ILE A O 1
ATOM 1331 N N . ILE A 1 161 ? 16.080 0.228 -17.710 1.00 95.06 161 ILE A N 1
ATOM 1332 C CA . ILE A 1 161 ? 17.432 0.462 -17.182 1.00 95.06 161 ILE A CA 1
ATOM 1333 C C . ILE A 1 161 ? 17.504 1.751 -16.335 1.00 95.06 161 ILE A C 1
ATOM 1335 O O . ILE A 1 161 ? 17.875 1.661 -15.161 1.00 95.06 161 ILE A O 1
ATOM 1339 N N . PRO A 1 162 ? 17.122 2.940 -16.849 1.00 96.50 162 PRO A N 1
ATOM 1340 C CA . PRO A 1 162 ? 17.139 4.157 -16.044 1.00 96.50 162 PRO A CA 1
ATOM 1341 C C . PRO A 1 162 ? 16.100 4.143 -14.915 1.00 96.50 162 PRO A C 1
ATOM 1343 O O . PRO A 1 162 ? 16.331 4.772 -13.885 1.00 96.50 162 PRO A O 1
ATOM 1346 N N . GLU A 1 163 ? 14.975 3.435 -15.059 1.00 95.94 163 GLU A N 1
ATOM 1347 C CA . GLU A 1 163 ? 13.975 3.321 -13.987 1.00 95.94 163 GLU A CA 1
ATOM 1348 C C . GLU A 1 163 ? 14.501 2.511 -12.797 1.00 95.94 163 GLU A C 1
ATOM 1350 O O . GLU A 1 163 ? 14.323 2.926 -11.650 1.00 95.94 163 GLU A O 1
ATOM 1355 N N . LYS A 1 164 ? 15.228 1.413 -13.039 1.00 96.88 164 LYS A N 1
ATOM 1356 C CA . LYS A 1 164 ? 15.898 0.650 -11.973 1.00 96.88 164 LYS A CA 1
ATOM 1357 C C . LYS A 1 164 ? 16.908 1.506 -11.217 1.00 96.88 164 LYS A C 1
ATOM 1359 O O . LYS A 1 164 ? 16.915 1.496 -9.988 1.00 96.88 164 LYS A O 1
ATOM 1364 N N . GLU A 1 165 ? 17.697 2.303 -11.933 1.00 97.50 165 GLU A N 1
ATOM 1365 C CA . GLU A 1 165 ? 18.669 3.205 -11.313 1.00 97.50 165 GLU A CA 1
ATOM 1366 C C . GLU A 1 165 ? 17.983 4.315 -10.497 1.00 97.50 165 GLU A C 1
ATOM 1368 O O . GLU A 1 165 ? 18.400 4.622 -9.379 1.00 97.50 165 GLU A O 1
ATOM 1373 N N . LYS A 1 166 ? 16.876 4.889 -10.988 1.00 97.38 166 LYS A N 1
ATOM 1374 C CA . LYS A 1 166 ? 16.071 5.849 -10.209 1.00 97.38 166 LYS A CA 1
ATOM 1375 C C . LYS A 1 166 ? 15.523 5.223 -8.926 1.00 97.38 166 LYS A C 1
ATOM 1377 O O . LYS A 1 166 ? 15.611 5.854 -7.872 1.00 97.38 166 LYS A O 1
ATOM 1382 N N . ARG A 1 167 ? 14.980 4.001 -9.001 1.00 97.12 167 ARG A N 1
ATOM 1383 C CA . ARG A 1 167 ? 14.469 3.274 -7.827 1.00 97.12 167 ARG A CA 1
ATOM 1384 C C . ARG A 1 167 ? 15.574 2.998 -6.817 1.00 97.12 167 ARG A C 1
ATOM 1386 O O . ARG A 1 167 ? 15.361 3.252 -5.638 1.00 97.12 167 ARG A O 1
ATOM 1393 N N . PHE A 1 168 ? 16.748 2.560 -7.273 1.00 98.12 168 PHE A N 1
ATOM 1394 C CA . PHE A 1 168 ? 17.907 2.334 -6.409 1.00 98.12 168 PHE A CA 1
ATOM 1395 C C . PHE A 1 168 ? 18.294 3.616 -5.662 1.00 98.12 168 PHE A C 1
ATOM 1397 O O . PHE A 1 168 ? 18.322 3.639 -4.435 1.00 98.12 168 PHE A O 1
ATOM 1404 N N . ASN A 1 169 ? 18.480 4.720 -6.390 1.00 97.44 169 ASN A N 1
ATOM 1405 C CA . ASN A 1 169 ? 18.837 6.005 -5.790 1.00 97.44 169 ASN A CA 1
ATOM 1406 C C . ASN A 1 169 ? 17.779 6.519 -4.802 1.00 97.44 169 ASN A C 1
ATOM 1408 O O . ASN A 1 169 ? 18.122 7.121 -3.784 1.00 97.44 169 ASN A O 1
ATOM 1412 N N . LEU A 1 170 ? 16.491 6.302 -5.084 1.00 96.19 170 LEU A N 1
ATOM 1413 C CA . LEU A 1 170 ? 15.416 6.642 -4.155 1.00 96.19 170 LEU A CA 1
ATOM 1414 C C . LEU A 1 170 ? 15.477 5.776 -2.890 1.00 96.19 170 LEU A C 1
ATOM 1416 O O . LEU A 1 170 ? 15.416 6.313 -1.789 1.00 96.19 170 LEU A O 1
ATOM 1420 N N . ALA A 1 171 ? 15.648 4.465 -3.043 1.00 96.75 171 ALA A N 1
ATOM 1421 C CA . ALA A 1 171 ? 15.724 3.512 -1.942 1.00 96.75 171 ALA A CA 1
ATOM 1422 C C . ALA A 1 171 ? 16.905 3.797 -1.003 1.00 96.75 171 ALA A C 1
ATOM 1424 O O . ALA A 1 171 ? 16.732 3.817 0.214 1.00 96.75 171 ALA A O 1
ATOM 1425 N N . CYS A 1 172 ? 18.079 4.127 -1.548 1.00 96.12 172 CYS A N 1
ATOM 1426 C CA . CYS A 1 172 ? 19.233 4.526 -0.740 1.00 96.12 172 CYS A CA 1
ATOM 1427 C C . CYS A 1 172 ? 18.967 5.809 0.062 1.00 96.12 172 CYS A C 1
ATOM 1429 O O . CYS A 1 172 ? 19.397 5.926 1.206 1.00 96.12 172 CYS A O 1
ATOM 1431 N N . ARG A 1 173 ? 18.207 6.767 -0.492 1.00 94.81 173 ARG A N 1
ATOM 1432 C CA . ARG A 1 173 ? 17.782 7.960 0.266 1.00 94.81 173 ARG A CA 1
ATOM 1433 C C . ARG A 1 173 ? 16.800 7.611 1.378 1.00 94.81 173 ARG A C 1
ATOM 1435 O O . ARG A 1 173 ? 16.901 8.183 2.456 1.00 94.81 173 ARG A O 1
ATOM 1442 N N . LEU A 1 174 ? 15.868 6.691 1.129 1.00 93.88 174 LEU A N 1
ATOM 1443 C CA . LEU A 1 174 ? 14.938 6.207 2.153 1.00 93.88 174 LEU A CA 1
ATOM 1444 C C . LEU A 1 174 ? 15.688 5.498 3.299 1.00 93.88 174 LEU A C 1
ATOM 1446 O O . LEU A 1 174 ? 15.331 5.685 4.460 1.00 93.88 174 LEU A O 1
ATOM 1450 N N . LEU A 1 175 ? 16.753 4.744 2.993 1.00 93.75 175 LEU A N 1
ATOM 1451 C CA . LEU A 1 175 ? 17.609 4.097 3.999 1.00 93.75 175 LEU A CA 1
ATOM 1452 C C . LEU A 1 175 ? 18.371 5.078 4.894 1.00 93.75 175 LEU A C 1
ATOM 1454 O O . LEU A 1 175 ? 18.690 4.733 6.028 1.00 93.75 175 LEU A O 1
ATOM 1458 N N . ALA A 1 176 ? 18.642 6.295 4.424 1.00 90.69 176 ALA A N 1
ATOM 1459 C CA . ALA A 1 176 ? 19.420 7.283 5.170 1.00 90.69 176 ALA A CA 1
ATOM 1460 C C . ALA A 1 176 ? 18.702 7.854 6.416 1.00 90.69 176 ALA A C 1
ATOM 1462 O O . ALA A 1 176 ? 19.267 8.710 7.092 1.00 90.69 176 ALA A O 1
ATOM 1463 N N . GLY A 1 177 ? 17.481 7.401 6.729 1.00 84.69 177 GLY A N 1
ATOM 1464 C CA . GLY A 1 177 ? 16.733 7.825 7.915 1.00 84.69 177 GLY A CA 1
ATOM 1465 C C . GLY A 1 177 ? 16.061 9.181 7.715 1.00 84.69 177 GLY A C 1
ATOM 1466 O O . GLY A 1 177 ? 16.512 10.208 8.223 1.00 84.69 177 GLY A O 1
ATOM 1467 N N . LEU A 1 178 ? 14.969 9.196 6.950 1.00 87.62 178 LEU A N 1
ATOM 1468 C CA . LEU A 1 178 ? 14.259 10.432 6.632 1.00 87.62 178 LEU A CA 1
ATOM 1469 C C . LEU A 1 178 ? 13.478 10.979 7.828 1.00 87.62 178 LEU A C 1
ATOM 1471 O O . LEU A 1 178 ? 12.756 10.260 8.511 1.00 87.62 178 LEU A O 1
ATOM 1475 N N . SER A 1 179 ? 13.569 12.294 8.023 1.00 90.25 179 SER A N 1
ATOM 1476 C CA . SER A 1 179 ? 12.701 13.044 8.931 1.00 90.25 179 SER A CA 1
ATOM 1477 C C . SER A 1 179 ? 11.641 13.789 8.129 1.00 90.25 179 SER A C 1
ATOM 1479 O O . SER A 1 179 ? 11.962 14.674 7.335 1.00 90.25 179 SER A O 1
ATOM 1481 N N . PHE A 1 180 ? 10.374 13.442 8.338 1.00 91.88 180 PHE A N 1
ATOM 1482 C CA . PHE A 1 180 ? 9.255 14.117 7.687 1.00 91.88 180 PHE A CA 1
ATOM 1483 C C . PHE A 1 180 ? 8.751 15.256 8.567 1.00 91.88 180 PHE A C 1
ATOM 1485 O O . PHE A 1 180 ? 8.402 15.041 9.728 1.00 91.88 180 PHE A O 1
ATOM 1492 N N . VAL A 1 181 ? 8.695 16.466 8.012 1.00 95.19 181 VAL A N 1
ATOM 1493 C CA . VAL A 1 181 ? 8.259 17.673 8.724 1.00 95.19 181 VAL A CA 1
ATOM 1494 C C . VAL A 1 181 ? 7.199 18.439 7.934 1.00 95.19 181 VAL A C 1
ATOM 1496 O O . VAL A 1 181 ? 7.150 18.361 6.706 1.00 95.19 181 VAL A O 1
ATOM 1499 N N . ASN A 1 182 ? 6.347 19.186 8.636 1.00 93.06 182 ASN A N 1
ATOM 1500 C CA . ASN A 1 182 ? 5.409 20.125 8.021 1.00 93.06 182 ASN A CA 1
ATOM 1501 C C . ASN A 1 182 ? 6.125 21.406 7.538 1.00 93.06 182 ASN A C 1
ATOM 1503 O O . ASN A 1 182 ? 7.339 21.570 7.679 1.00 93.06 182 ASN A O 1
ATOM 1507 N N . ARG A 1 183 ? 5.359 22.357 6.984 1.00 91.06 183 ARG A N 1
ATOM 1508 C CA . ARG A 1 183 ? 5.894 23.641 6.486 1.00 91.06 183 ARG A CA 1
ATOM 1509 C C . ARG A 1 183 ? 6.553 24.494 7.578 1.00 91.06 183 ARG A C 1
ATOM 1511 O O . ARG A 1 183 ? 7.362 25.356 7.256 1.00 91.06 183 ARG A O 1
ATOM 1518 N N . GLN A 1 184 ? 6.206 24.268 8.841 1.00 92.50 184 GLN A N 1
ATOM 1519 C CA . GLN A 1 184 ? 6.742 24.952 10.017 1.00 92.50 184 GLN A CA 1
ATOM 1520 C C . GLN A 1 184 ? 7.936 24.204 10.636 1.00 92.50 184 GLN A C 1
ATOM 1522 O O . GLN A 1 184 ? 8.434 24.614 11.682 1.00 92.50 184 GLN A O 1
ATOM 1527 N N . GLY A 1 185 ? 8.401 23.115 10.013 1.00 92.75 185 GLY A N 1
ATOM 1528 C CA . GLY A 1 185 ? 9.523 22.313 10.500 1.00 92.75 185 GLY A CA 1
ATOM 1529 C C . GLY A 1 185 ? 9.178 21.391 11.673 1.00 92.75 185 GLY A C 1
ATOM 1530 O O . GLY A 1 185 ? 10.083 20.852 12.305 1.00 92.75 185 GLY A O 1
ATOM 1531 N N . GLN A 1 186 ? 7.896 21.196 11.986 1.00 92.88 186 GLN A N 1
ATOM 1532 C CA . GLN A 1 186 ? 7.468 20.279 13.040 1.00 92.88 186 GLN A CA 1
ATOM 1533 C C . GLN A 1 186 ? 7.382 18.845 12.502 1.00 92.88 186 GLN A C 1
ATOM 1535 O O . GLN A 1 186 ? 6.887 18.657 11.388 1.00 92.88 186 GLN A O 1
ATOM 1540 N N . PRO A 1 187 ? 7.810 17.830 13.274 1.00 95.00 187 PRO A N 1
ATOM 1541 C CA . PRO A 1 187 ? 7.735 16.437 12.847 1.00 95.00 187 PRO A CA 1
ATOM 1542 C C . PRO A 1 187 ? 6.303 15.991 12.557 1.00 95.00 187 PRO A C 1
ATOM 1544 O O . PRO A 1 187 ? 5.406 16.171 13.387 1.00 95.00 187 PRO A O 1
ATOM 1547 N N . LEU A 1 188 ? 6.110 15.354 11.404 1.00 95.44 188 LEU A N 1
ATOM 1548 C CA . LEU A 1 188 ? 4.885 14.617 11.122 1.00 95.44 188 LEU A CA 1
ATOM 1549 C C . LEU A 1 188 ? 4.838 13.356 11.994 1.00 95.44 188 LEU A C 1
ATOM 1551 O O . LEU A 1 188 ? 5.870 12.854 12.440 1.00 95.44 188 LEU A O 1
ATOM 1555 N N . ARG A 1 189 ? 3.638 12.825 12.231 1.00 94.25 189 ARG A N 1
ATOM 1556 C CA . ARG A 1 189 ? 3.424 11.586 13.002 1.00 94.25 189 ARG A CA 1
ATOM 1557 C C . ARG A 1 189 ? 2.505 10.629 12.263 1.00 94.25 189 ARG A C 1
ATOM 1559 O O . ARG A 1 189 ? 1.837 11.028 11.312 1.00 94.25 189 ARG A O 1
ATOM 1566 N N . MET A 1 190 ? 2.466 9.365 12.660 1.00 95.12 190 MET A N 1
ATOM 1567 C CA . MET A 1 190 ? 1.399 8.488 12.185 1.00 95.12 190 MET A CA 1
ATOM 1568 C C . MET A 1 190 ? 0.040 8.965 12.710 1.00 95.12 190 MET A C 1
ATOM 1570 O O . MET A 1 190 ? -0.043 9.702 13.696 1.00 95.12 190 MET A O 1
ATOM 1574 N N . MET A 1 191 ? -1.017 8.634 11.974 1.00 95.31 191 MET A N 1
ATOM 1575 C CA . MET A 1 191 ? -2.370 9.025 12.345 1.00 95.31 191 MET A CA 1
ATOM 1576 C C . MET A 1 191 ? -2.847 8.131 13.481 1.00 95.31 191 MET A C 1
ATOM 1578 O O . MET A 1 191 ? -2.567 6.939 13.482 1.00 95.31 191 MET A O 1
ATOM 1582 N N . LYS A 1 192 ? -3.593 8.683 14.438 1.00 94.38 192 LYS A N 1
ATOM 1583 C CA . LYS A 1 192 ? -4.141 7.874 15.525 1.00 94.38 192 LYS A CA 1
ATOM 1584 C C . LYS A 1 192 ? -5.115 6.835 14.957 1.00 94.38 192 LYS A C 1
ATOM 1586 O O . LYS A 1 192 ? -6.095 7.211 14.312 1.00 94.38 192 LYS A O 1
ATOM 1591 N N . LYS A 1 193 ? -4.847 5.555 15.211 1.00 95.38 193 LYS A N 1
ATOM 1592 C CA . LYS A 1 193 ? -5.731 4.437 14.862 1.00 95.38 193 LYS A CA 1
ATOM 1593 C C . LYS A 1 193 ? -6.959 4.401 15.780 1.00 95.38 193 LYS A C 1
ATOM 1595 O O . LYS A 1 193 ? -6.893 4.822 16.936 1.00 95.38 193 LYS A O 1
ATOM 1600 N N . LEU A 1 194 ? -8.083 3.924 15.254 1.00 96.38 194 LEU A N 1
ATOM 1601 C CA . LEU A 1 194 ? -9.274 3.616 16.036 1.00 96.38 194 LEU A CA 1
ATOM 1602 C C . LEU A 1 194 ? -8.995 2.379 16.894 1.00 96.38 194 LEU A C 1
ATOM 1604 O O . LEU A 1 194 ? -8.669 1.319 16.365 1.00 96.38 194 LEU A O 1
ATOM 1608 N N . GLU A 1 195 ? -9.140 2.517 18.208 1.00 95.19 195 GLU A N 1
ATOM 1609 C CA . GLU A 1 195 ? -9.005 1.393 19.133 1.00 95.19 195 GLU A CA 1
ATOM 1610 C C . GLU A 1 195 ? -10.334 0.641 19.241 1.00 95.19 195 GLU A C 1
ATOM 1612 O O . GLU A 1 195 ? -11.397 1.239 19.447 1.00 95.19 195 GLU A O 1
ATOM 1617 N N . LEU A 1 196 ? -10.271 -0.678 19.081 1.00 95.94 196 LEU A N 1
ATOM 1618 C CA . LEU A 1 196 ? -11.428 -1.562 19.179 1.00 95.94 196 LEU A CA 1
ATOM 1619 C C . LEU A 1 196 ? -11.553 -2.107 20.597 1.00 95.94 196 LEU A C 1
ATOM 1621 O O . LEU A 1 196 ? -10.543 -2.383 21.241 1.00 95.94 196 LEU A O 1
ATOM 1625 N N . ASP A 1 197 ? -12.784 -2.302 21.068 1.00 95.62 197 ASP A N 1
ATOM 1626 C CA . ASP A 1 197 ? -13.023 -3.015 22.324 1.00 95.62 197 ASP A CA 1
ATOM 1627 C C . ASP A 1 197 ? -12.662 -4.504 22.152 1.00 95.62 197 ASP A C 1
ATOM 1629 O O . ASP A 1 197 ? -13.320 -5.196 21.364 1.00 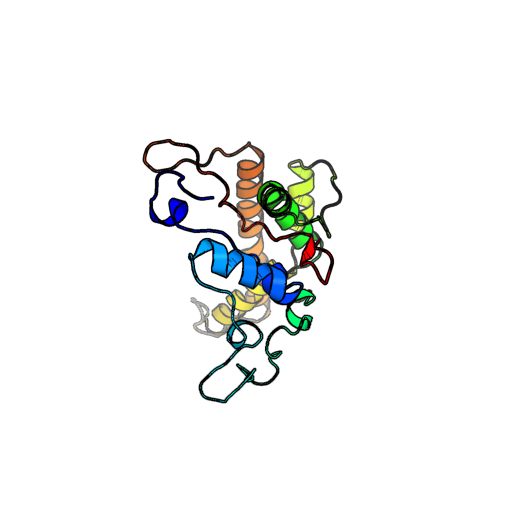95.62 197 ASP A O 1
ATOM 1633 N N . PRO A 1 198 ? -11.663 -5.033 22.889 1.00 94.69 198 PRO A N 1
ATOM 1634 C CA . PRO A 1 198 ? -11.274 -6.437 22.799 1.00 94.69 198 PRO A CA 1
ATOM 1635 C C . PRO A 1 198 ? -12.413 -7.412 23.112 1.00 94.69 198 PRO A C 1
ATOM 1637 O O . PRO A 1 198 ? -12.404 -8.535 22.613 1.00 94.69 198 PRO A O 1
ATOM 1640 N N . ALA A 1 199 ? -13.399 -7.003 23.919 1.00 96.44 199 ALA A N 1
ATOM 1641 C CA . ALA A 1 199 ? -14.546 -7.839 24.268 1.00 96.44 199 ALA A CA 1
ATOM 1642 C C . ALA A 1 199 ? -15.530 -8.038 23.102 1.00 96.44 199 ALA A C 1
ATOM 1644 O O . ALA A 1 199 ? -16.359 -8.946 23.157 1.00 96.44 199 ALA A O 1
ATOM 1645 N N . LEU A 1 200 ? -15.447 -7.200 22.064 1.00 95.75 200 LEU A N 1
ATOM 1646 C CA . LEU A 1 200 ? -16.313 -7.243 20.883 1.00 95.75 200 LEU A CA 1
ATOM 1647 C C . LEU A 1 200 ? -15.634 -7.881 19.662 1.00 95.75 200 LEU A C 1
ATOM 1649 O O . LEU A 1 200 ? -16.224 -7.894 18.583 1.00 95.75 200 LEU A O 1
ATOM 1653 N N . LEU A 1 201 ? -14.402 -8.380 19.802 1.00 95.12 201 LEU A N 1
ATOM 1654 C CA . LEU A 1 201 ? -13.690 -9.032 18.704 1.00 95.12 201 LEU A CA 1
ATOM 1655 C C . LEU A 1 201 ? -14.268 -10.429 18.439 1.00 95.12 201 LEU A C 1
ATOM 1657 O O . LEU A 1 201 ? -14.307 -11.288 19.317 1.00 95.12 201 LEU A O 1
ATOM 1661 N N . GLU A 1 202 ? -14.688 -10.650 17.199 1.00 90.88 202 GLU A N 1
ATOM 1662 C CA . GLU A 1 202 ? -15.217 -11.913 16.674 1.00 90.88 202 GLU A CA 1
ATOM 1663 C C . GLU A 1 202 ? -14.107 -12.741 16.002 1.00 90.88 202 GLU A C 1
ATOM 1665 O O . GLU A 1 202 ? -14.135 -13.972 16.005 1.00 90.88 202 GLU A O 1
ATOM 1670 N N . GLN A 1 203 ? -13.109 -12.056 15.443 1.00 90.50 203 GLN A N 1
ATOM 1671 C CA . GLN A 1 203 ? -11.960 -12.611 14.737 1.00 90.50 203 GLN A CA 1
ATOM 1672 C C . GLN A 1 203 ? -10.667 -11.955 15.235 1.00 90.50 203 GLN A C 1
ATOM 1674 O O . GLN A 1 203 ? -10.698 -10.799 15.679 1.00 90.50 203 GLN A O 1
ATOM 1679 N N . PRO A 1 204 ? -9.516 -12.653 15.149 1.00 88.44 204 PRO A N 1
ATOM 1680 C CA . PRO A 1 204 ? -8.234 -12.019 15.420 1.00 88.44 204 PRO A CA 1
ATOM 1681 C C . PRO A 1 204 ? -8.064 -10.790 14.526 1.00 88.44 204 PRO A C 1
ATOM 1683 O O . PRO A 1 204 ? -8.591 -10.729 13.411 1.00 88.44 204 PRO A O 1
ATOM 1686 N N . LEU A 1 205 ? -7.331 -9.802 15.032 1.00 82.75 205 LEU A N 1
ATOM 1687 C CA . LEU A 1 205 ? -6.961 -8.658 14.214 1.00 82.75 205 LEU A CA 1
ATOM 1688 C C . LEU A 1 205 ? -6.130 -9.142 13.025 1.00 82.75 205 LEU A C 1
ATOM 1690 O O . LEU A 1 205 ? -5.445 -10.160 13.105 1.00 82.75 205 LEU A O 1
ATOM 1694 N N . TYR A 1 206 ? -6.240 -8.434 11.906 1.00 78.44 206 TYR A N 1
ATOM 1695 C CA . TYR A 1 206 ? -5.453 -8.772 10.731 1.00 78.44 206 TYR A CA 1
ATOM 1696 C C . TYR A 1 206 ? -3.960 -8.636 11.050 1.00 78.44 206 TYR A C 1
ATOM 1698 O O . TYR A 1 206 ? -3.552 -7.611 11.605 1.00 78.44 206 TYR A O 1
ATOM 1706 N N . HIS A 1 207 ? -3.213 -9.676 10.683 1.00 68.31 207 HIS A N 1
ATOM 1707 C CA . HIS A 1 207 ? -1.778 -9.859 10.864 1.00 68.31 207 HIS A CA 1
ATOM 1708 C C . HIS A 1 207 ? -1.129 -10.001 9.486 1.00 68.31 207 HIS A C 1
ATOM 1710 O O . HIS A 1 207 ? -1.480 -10.950 8.745 1.00 68.31 207 HIS A O 1
#

Foldseek 3Di:
DADCPDPVLVLDADEDPQCCLQQVPQRQCLVCVSVVHHDDPCSVFDADPVGTQDAPDPPRDTTSDCPVVPDPPCLQFPLLRLLLVCVLCVVVCVQVVHDRDRNDPPDDDLVSLLVSLVPTDNVLVVQLVVQLVVLQPDADPPPRHRDDPVVSVVVSVVVVVVVSVVSSVVVVVSVVDDFDADPVRHGDDDRHHRDTDPVSRPDDRHD

Sequence (207 aa):
MIDPQDRLYRDSVLVRFEDGKLNPTATFTSLAGFLDIPYTESMTYCSGRDGLNPESLEGNVRGFDLATVYRTYDEYANDEERAFLEYFLRDAYEEYGYDFHYYKGEPVDEQWIREKIARFTCIDGYIMRTYGRILEHRRDGKTGEPLEEEDIRQRCAAVIIPEKEKRFNLACRLLAGLSFVNRQGQPLRMMKKLELDPALLEQPLYH